Protein AF-A0AAE0P537-F1 (afdb_monomer)

Radius of gyration: 28.32 Å; Cα contacts (8 Å, |Δi|>4): 142; chains: 1; bounding box: 62×42×89 Å

Mean predicted aligned error: 20.69 Å

Nearest PDB structures (foldseek):
  4yc7-assembly1_B  TM=4.264E-01  e=6.088E+00  Homo sapiens
  6tl3-assembly1_A-2  TM=3.857E-01  e=9.215E+00  Homo sapiens

Secondary structure (DSSP, 8-state):
------------S---BHHHHHTT----B-TTSSSBHHHHHTT---PBPP-----TTSSSSS-HHHHHHHHHHHHHHHHHHHHSS-----------------------S--TTS---TTHHHHHHHIIIIITTTS--S---TT--HHHHHHH-HHHHHHHHHHH---HHHHHHHHHHHHHHHIIIIII-TTS---HHHHHHHHHHHHHTHHHHHHHHH--

pLDDT: mean 73.35, std 19.95, range [27.58, 95.25]

InterPro domains:
  IPR001138 Zn(2)Cys(6) fungal-type DNA-binding domain [PS00463] (16-46)
  IPR036864 Zn(2)-C6 fungal-type DNA-binding domain superfamily [G3DSA:4.10.240.10] (14-83)
  IPR036864 Zn(2)-C6 fungal-type DNA-binding domain superfamily [SSF57701] (11-55)

Organism: NCBI:txid330526

Structure (mmCIF, N/CA/C/O backbone):
data_AF-A0AAE0P537-F1
#
_entry.id   AF-A0AAE0P537-F1
#
loop_
_atom_site.group_PDB
_atom_site.id
_atom_site.type_symbol
_atom_site.label_atom_id
_atom_site.label_alt_id
_atom_site.label_comp_id
_atom_site.label_asym_id
_atom_site.label_entity_id
_atom_site.label_seq_id
_atom_site.pdbx_PDB_ins_code
_atom_site.Cartn_x
_atom_site.Cartn_y
_atom_site.Cartn_z
_atom_site.occupancy
_atom_site.B_iso_or_equiv
_atom_site.auth_seq_id
_atom_site.auth_comp_id
_atom_site.auth_asym_id
_atom_site.auth_atom_id
_atom_site.pdbx_PDB_model_num
ATOM 1 N N . MET A 1 1 ? 46.828 -10.714 -38.590 1.00 36.38 1 MET A N 1
ATOM 2 C CA . MET A 1 1 ? 45.515 -10.129 -38.935 1.00 36.38 1 MET A CA 1
ATOM 3 C C . MET A 1 1 ? 44.536 -10.641 -37.895 1.00 36.38 1 MET A C 1
ATOM 5 O O . MET A 1 1 ? 44.095 -11.772 -38.000 1.00 36.38 1 MET A O 1
ATOM 9 N N . GLU A 1 2 ? 44.337 -9.860 -36.837 1.00 27.58 2 GLU A N 1
ATOM 10 C CA . GLU A 1 2 ? 43.483 -10.192 -35.686 1.00 27.58 2 GLU A CA 1
ATOM 11 C C . GLU A 1 2 ? 42.068 -9.621 -35.899 1.00 27.58 2 GLU A C 1
ATOM 13 O O . GLU A 1 2 ? 41.956 -8.500 -36.407 1.00 27.58 2 GLU A O 1
ATOM 18 N N . PRO A 1 3 ? 40.993 -10.342 -35.532 1.00 36.56 3 PRO A N 1
ATOM 19 C CA . PRO A 1 3 ? 39.624 -9.866 -35.684 1.00 36.56 3 PRO A CA 1
ATOM 20 C C . PRO A 1 3 ? 39.231 -8.954 -34.511 1.00 36.56 3 PRO A C 1
ATOM 22 O O . PRO A 1 3 ? 39.205 -9.356 -33.350 1.00 36.56 3 PRO A O 1
ATOM 25 N N . THR A 1 4 ? 38.889 -7.702 -34.809 1.00 35.44 4 THR A N 1
ATOM 26 C CA . THR A 1 4 ? 38.397 -6.730 -33.828 1.00 35.44 4 THR A CA 1
ATOM 27 C C . THR A 1 4 ? 36.979 -7.082 -33.372 1.00 35.44 4 THR A C 1
ATOM 29 O O . THR A 1 4 ? 36.006 -6.953 -34.113 1.00 35.44 4 THR A O 1
ATOM 32 N N . VAL A 1 5 ? 36.869 -7.503 -32.111 1.00 38.25 5 VAL A N 1
ATOM 33 C CA . VAL A 1 5 ? 35.616 -7.729 -31.380 1.00 38.25 5 VAL A CA 1
ATOM 34 C C . VAL A 1 5 ? 34.806 -6.427 -31.319 1.00 38.25 5 VAL A C 1
ATOM 36 O O . VAL A 1 5 ? 35.209 -5.446 -30.692 1.00 38.25 5 VAL A O 1
ATOM 39 N N . GLY A 1 6 ? 33.653 -6.416 -31.991 1.00 33.12 6 GLY A N 1
ATOM 40 C CA . GLY A 1 6 ? 32.696 -5.313 -31.965 1.00 33.12 6 GLY A CA 1
ATOM 41 C C . GLY A 1 6 ? 32.087 -5.143 -30.574 1.00 33.12 6 GLY A C 1
ATOM 42 O O . GLY A 1 6 ? 31.520 -6.075 -30.011 1.00 33.12 6 GLY A O 1
ATOM 43 N N . ARG A 1 7 ? 32.196 -3.934 -30.013 1.00 35.69 7 ARG A N 1
ATOM 44 C CA . ARG A 1 7 ? 31.524 -3.551 -28.766 1.00 35.69 7 ARG A CA 1
ATOM 45 C C . ARG A 1 7 ? 30.009 -3.590 -28.969 1.00 35.69 7 ARG A C 1
ATOM 47 O O . ARG A 1 7 ? 29.453 -2.744 -29.666 1.00 35.69 7 ARG A O 1
ATOM 54 N N . THR A 1 8 ? 29.345 -4.546 -28.329 1.00 37.09 8 THR A N 1
ATOM 55 C CA . THR A 1 8 ? 27.885 -4.625 -28.243 1.00 37.09 8 THR A CA 1
ATOM 56 C C . THR A 1 8 ? 27.363 -3.394 -27.503 1.00 37.09 8 THR A C 1
ATOM 58 O O . THR A 1 8 ? 27.549 -3.253 -26.294 1.00 37.09 8 THR A O 1
ATOM 61 N N . ALA A 1 9 ? 26.736 -2.468 -28.228 1.00 41.16 9 ALA A N 1
ATOM 62 C CA . ALA A 1 9 ? 26.061 -1.331 -27.622 1.00 41.16 9 ALA A CA 1
ATOM 63 C C . ALA A 1 9 ? 24.886 -1.846 -26.775 1.00 41.16 9 ALA A C 1
ATOM 65 O O . ALA A 1 9 ? 23.920 -2.396 -27.304 1.00 41.16 9 ALA A O 1
ATOM 66 N N . ILE A 1 10 ? 24.980 -1.681 -25.453 1.00 39.31 10 ILE A N 1
ATOM 67 C CA . ILE A 1 10 ? 23.893 -1.975 -24.514 1.00 39.31 10 ILE A CA 1
ATOM 68 C C . ILE A 1 10 ? 22.694 -1.105 -24.906 1.00 39.31 10 ILE A C 1
ATOM 70 O O . ILE A 1 10 ? 22.721 0.123 -24.814 1.00 39.31 10 ILE A O 1
ATOM 74 N N . GLN A 1 11 ? 21.648 -1.755 -25.407 1.00 45.97 11 GLN A N 1
ATOM 75 C CA . GLN A 1 11 ? 20.484 -1.093 -25.970 1.00 45.97 11 GLN A CA 1
ATOM 76 C C . GLN A 1 11 ? 19.559 -0.609 -24.850 1.00 45.97 11 GLN A C 1
ATOM 78 O O . GLN A 1 11 ? 18.936 -1.404 -24.149 1.00 45.97 11 GLN A O 1
ATOM 83 N N . VAL A 1 12 ? 19.437 0.713 -24.709 1.00 43.62 12 VAL A N 1
ATOM 84 C CA . VAL A 1 12 ? 18.444 1.349 -23.834 1.00 43.62 12 VAL A CA 1
ATOM 85 C C . VAL A 1 12 ? 17.045 0.953 -24.316 1.00 43.62 12 VAL A C 1
ATOM 87 O O . VAL A 1 12 ? 16.577 1.393 -25.369 1.00 43.62 12 VAL A O 1
ATOM 90 N N . TYR A 1 13 ? 16.376 0.091 -23.554 1.00 52.22 13 TYR A N 1
ATOM 91 C CA . TYR A 1 13 ? 14.974 -0.257 -23.762 1.00 52.22 13 TYR A CA 1
ATOM 92 C C . TYR A 1 13 ? 14.100 1.006 -23.632 1.00 52.22 13 TYR A C 1
ATOM 94 O O . TYR A 1 13 ? 14.280 1.783 -22.698 1.00 52.22 13 TYR A O 1
ATOM 102 N N . GLY A 1 14 ? 13.147 1.222 -24.556 1.00 60.03 14 GLY A N 1
ATOM 103 C CA . GLY A 1 14 ? 12.066 2.205 -24.350 1.00 60.03 14 GLY A CA 1
ATOM 104 C C . GLY A 1 14 ? 11.855 3.320 -25.386 1.00 60.03 14 GLY A C 1
ATOM 105 O O . GLY A 1 14 ? 11.070 4.225 -25.115 1.00 60.03 14 GLY A O 1
ATOM 106 N N . LYS A 1 15 ? 12.474 3.297 -26.575 1.00 75.19 15 LYS A N 1
ATOM 107 C CA . LYS A 1 15 ? 12.162 4.278 -27.641 1.00 75.19 15 LYS A CA 1
ATOM 108 C C . LYS A 1 15 ? 11.656 3.586 -28.907 1.00 75.19 15 LYS A C 1
ATOM 110 O O . LYS A 1 15 ? 12.436 3.113 -29.726 1.00 75.19 15 LYS A O 1
ATOM 115 N N . ALA A 1 16 ? 10.334 3.516 -29.063 1.00 89.25 16 ALA A N 1
ATOM 116 C CA . ALA A 1 16 ? 9.721 3.094 -30.320 1.00 89.25 16 ALA A CA 1
ATOM 117 C C . ALA A 1 16 ? 9.861 4.190 -31.396 1.00 89.25 16 ALA A C 1
ATOM 119 O O . ALA A 1 16 ? 9.834 5.384 -31.086 1.00 89.25 16 ALA A O 1
ATOM 120 N N . CYS A 1 17 ? 9.991 3.790 -32.664 1.00 90.00 17 CYS A N 1
ATOM 121 C CA . CYS A 1 17 ? 9.883 4.708 -33.802 1.00 90.00 17 CYS A CA 1
ATOM 122 C C . CYS A 1 17 ? 8.450 5.255 -33.933 1.00 90.00 17 CYS A C 1
ATOM 124 O O . CYS A 1 17 ? 7.511 4.681 -33.366 1.00 90.00 17 CYS A O 1
ATOM 126 N N . LEU A 1 18 ? 8.267 6.332 -34.703 1.00 90.00 18 LEU A N 1
ATOM 127 C CA . LEU A 1 18 ? 6.962 6.985 -34.876 1.00 90.00 18 LEU A CA 1
ATOM 128 C C . LEU A 1 18 ? 5.875 6.011 -35.352 1.00 90.00 18 LEU A C 1
ATOM 130 O O . LEU A 1 18 ? 4.771 6.012 -34.813 1.00 90.00 18 LEU A O 1
ATOM 134 N N . ASP A 1 19 ? 6.195 5.131 -36.300 1.00 89.62 19 ASP A N 1
ATOM 135 C CA . ASP A 1 19 ? 5.241 4.160 -36.842 1.00 89.62 19 ASP A CA 1
ATOM 136 C C . ASP A 1 19 ? 4.857 3.081 -35.831 1.00 89.62 19 ASP A C 1
ATOM 138 O O . ASP A 1 19 ? 3.678 2.749 -35.685 1.00 89.62 19 ASP A O 1
ATOM 142 N N . CYS A 1 20 ? 5.829 2.523 -35.108 1.00 90.81 20 CYS A N 1
ATOM 143 C CA . CYS A 1 20 ? 5.555 1.521 -34.080 1.00 90.81 20 CYS A CA 1
ATOM 144 C C . CYS A 1 20 ? 4.790 2.122 -32.897 1.00 90.81 20 CYS A C 1
ATOM 146 O O . CYS A 1 20 ? 3.925 1.444 -32.346 1.00 90.81 20 CYS A O 1
ATOM 148 N N . SER A 1 21 ? 5.059 3.387 -32.563 1.00 90.62 21 SER A N 1
ATOM 149 C CA . SER A 1 21 ? 4.326 4.148 -31.551 1.00 90.62 21 SER A CA 1
ATOM 150 C C . SER A 1 21 ? 2.874 4.395 -31.976 1.00 90.62 21 SER A C 1
ATOM 152 O O . SER A 1 21 ? 1.951 3.968 -31.283 1.00 90.62 21 SER A O 1
ATOM 154 N N . LYS A 1 22 ? 2.649 4.965 -33.171 1.00 88.06 22 LYS A N 1
ATOM 155 C CA . LYS A 1 22 ? 1.303 5.210 -33.727 1.00 88.06 22 LYS A CA 1
ATOM 156 C C . LYS A 1 22 ? 0.484 3.927 -33.869 1.00 88.06 22 LYS A C 1
ATOM 158 O O . LYS A 1 22 ? -0.708 3.928 -33.592 1.00 88.06 22 LYS A O 1
ATOM 163 N N . SER A 1 23 ? 1.126 2.829 -34.271 1.00 90.00 23 SER A N 1
ATOM 164 C CA . SER A 1 23 ? 0.468 1.525 -34.422 1.00 90.00 23 SER A CA 1
ATOM 165 C C . SER A 1 23 ? 0.432 0.676 -33.146 1.00 90.00 23 SER A C 1
ATOM 167 O O . SER A 1 23 ? -0.080 -0.438 -33.195 1.00 90.00 23 SER A O 1
ATOM 169 N N . LYS A 1 24 ? 0.962 1.169 -32.014 1.00 87.19 24 LYS A N 1
ATOM 170 C CA . LYS A 1 24 ? 1.038 0.463 -30.718 1.00 87.19 24 LYS A CA 1
ATOM 171 C C . LYS A 1 24 ? 1.624 -0.955 -30.804 1.00 87.19 24 LYS A C 1
ATOM 173 O O . LYS A 1 24 ? 1.197 -1.866 -30.104 1.00 87.19 24 LYS A O 1
ATOM 178 N N . THR A 1 25 ? 2.621 -1.155 -31.661 1.00 87.19 25 THR A N 1
ATOM 179 C CA . THR A 1 25 ? 3.292 -2.458 -31.829 1.00 87.19 25 THR A CA 1
ATOM 180 C C . THR A 1 25 ? 4.733 -2.424 -31.331 1.00 87.19 25 THR A C 1
ATOM 182 O O . THR A 1 25 ? 5.363 -1.367 -31.321 1.00 87.19 25 THR A O 1
ATOM 185 N N . LYS A 1 26 ? 5.290 -3.592 -30.986 1.00 87.56 26 LYS A N 1
ATOM 186 C CA . LYS A 1 26 ? 6.679 -3.733 -30.521 1.00 87.56 26 LYS A CA 1
ATOM 187 C C . LYS A 1 26 ? 7.678 -3.183 -31.551 1.00 87.56 26 LYS A C 1
ATOM 189 O O . LYS A 1 26 ? 7.697 -3.616 -32.703 1.00 87.56 26 LYS A O 1
ATOM 194 N N . CYS A 1 27 ? 8.539 -2.263 -31.116 1.00 90.44 27 CYS A N 1
ATOM 195 C CA . CYS A 1 27 ? 9.636 -1.721 -31.914 1.00 90.44 27 CYS A CA 1
ATOM 196 C C . CYS A 1 27 ? 10.953 -2.375 -31.491 1.00 90.44 27 CYS A C 1
ATOM 198 O O . CYS A 1 27 ? 11.411 -2.157 -30.373 1.00 90.44 27 CYS A O 1
ATOM 200 N N . VAL A 1 28 ? 11.556 -3.171 -32.375 1.00 90.25 28 VAL A N 1
ATOM 201 C CA . VAL A 1 28 ? 12.828 -3.865 -32.117 1.00 90.25 28 VAL A CA 1
ATOM 202 C C . VAL A 1 28 ? 13.865 -3.377 -33.119 1.00 90.25 28 VAL A C 1
ATOM 204 O O . VAL A 1 28 ? 13.667 -3.560 -34.319 1.00 90.25 28 VAL A O 1
ATOM 207 N N . SER A 1 29 ? 14.928 -2.725 -32.652 1.00 87.38 29 SER A N 1
ATOM 208 C CA . SER A 1 29 ? 16.031 -2.260 -33.506 1.00 87.38 29 SER A CA 1
ATOM 209 C C . SER A 1 29 ? 16.812 -3.435 -34.099 1.00 87.38 29 SER A C 1
ATOM 211 O O . SER A 1 29 ? 16.929 -4.479 -33.464 1.00 87.38 29 SER A O 1
ATOM 213 N N . ARG A 1 30 ? 17.327 -3.270 -35.321 1.00 86.12 30 ARG A N 1
ATOM 214 C CA . ARG A 1 30 ? 18.285 -4.208 -35.930 1.00 86.12 30 ARG A CA 1
ATOM 215 C C . ARG A 1 30 ? 19.714 -3.850 -35.516 1.00 86.12 30 ARG A C 1
ATOM 217 O O . ARG A 1 30 ? 19.971 -2.699 -35.176 1.00 86.12 30 ARG A O 1
ATOM 224 N N . GLU A 1 31 ? 20.632 -4.805 -35.644 1.00 78.00 31 GLU A N 1
ATOM 225 C CA . GLU A 1 31 ? 22.067 -4.654 -35.334 1.00 78.00 31 GLU A CA 1
ATOM 226 C C . GLU A 1 31 ? 22.720 -3.473 -36.071 1.00 78.00 31 GLU A C 1
ATOM 228 O O . GLU A 1 31 ? 23.517 -2.742 -35.497 1.00 78.00 31 GLU A O 1
ATOM 233 N N . ASN A 1 32 ? 22.286 -3.198 -37.305 1.00 70.62 32 ASN A N 1
ATOM 234 C CA . ASN A 1 32 ? 22.815 -2.097 -38.116 1.00 70.62 32 ASN A CA 1
ATOM 235 C C . ASN A 1 32 ? 22.279 -0.710 -37.706 1.00 70.62 32 ASN A C 1
ATOM 237 O O . ASN A 1 32 ? 22.619 0.282 -38.343 1.00 70.62 32 ASN A O 1
ATOM 241 N N . GLY A 1 33 ? 21.370 -0.615 -36.724 1.00 69.25 33 GLY A N 1
ATOM 242 C CA . GLY A 1 33 ? 20.832 0.646 -36.187 1.00 69.25 33 GLY A CA 1
ATOM 243 C C . GLY A 1 33 ? 19.950 1.481 -37.133 1.00 69.25 33 GLY A C 1
ATOM 244 O O . GLY A 1 33 ? 19.254 2.382 -36.677 1.00 69.25 33 GLY A O 1
ATOM 245 N N . GLN A 1 34 ? 19.921 1.170 -38.432 1.00 77.19 34 GLN A N 1
ATOM 246 C CA . GLN A 1 34 ? 19.250 1.972 -39.465 1.00 77.19 34 GLN A CA 1
ATOM 247 C C . GLN A 1 34 ? 17.715 1.879 -39.450 1.00 77.19 34 GLN A C 1
ATOM 249 O O . GLN A 1 34 ? 17.032 2.815 -39.858 1.00 77.19 34 GLN A O 1
ATOM 254 N N . ALA A 1 35 ? 17.146 0.751 -39.016 1.00 88.12 35 ALA A N 1
ATOM 255 C CA . ALA A 1 35 ? 15.698 0.557 -38.960 1.00 88.12 35 ALA A CA 1
ATOM 256 C C . ALA A 1 35 ? 15.303 -0.519 -37.944 1.00 88.12 35 ALA A C 1
ATOM 258 O O . ALA A 1 35 ? 16.068 -1.443 -37.660 1.00 88.12 35 ALA A O 1
ATOM 259 N N . CYS A 1 36 ? 14.070 -0.446 -37.439 1.00 91.12 36 CYS A N 1
ATOM 260 C CA . CYS A 1 36 ? 13.486 -1.539 -36.670 1.00 91.12 36 CYS A CA 1
ATOM 261 C C . CYS A 1 36 ? 13.064 -2.708 -37.582 1.00 91.12 36 CYS A C 1
ATOM 263 O O . CYS A 1 36 ? 12.777 -2.517 -38.768 1.00 91.12 36 CYS A O 1
ATOM 265 N N . VAL A 1 37 ? 12.980 -3.919 -37.022 1.00 91.75 37 VAL A N 1
ATOM 266 C CA . VAL A 1 37 ? 12.620 -5.160 -37.736 1.00 91.75 37 VAL A CA 1
ATOM 267 C C . VAL A 1 37 ? 11.311 -5.001 -38.521 1.00 91.75 37 VAL A C 1
ATOM 269 O O . VAL A 1 37 ? 11.221 -5.413 -39.678 1.00 91.75 37 VAL A O 1
ATOM 272 N N . LYS A 1 38 ? 10.307 -4.345 -37.924 1.00 90.62 38 LYS A N 1
ATOM 273 C CA . LYS A 1 38 ? 8.995 -4.115 -38.547 1.00 90.62 38 LYS A CA 1
ATOM 274 C C . LYS A 1 38 ? 9.081 -3.172 -39.748 1.00 90.62 38 LYS A C 1
ATOM 276 O O . LYS A 1 38 ? 8.602 -3.527 -40.822 1.00 90.62 38 LYS A O 1
ATOM 281 N N . CYS A 1 39 ? 9.674 -1.989 -39.577 1.00 91.62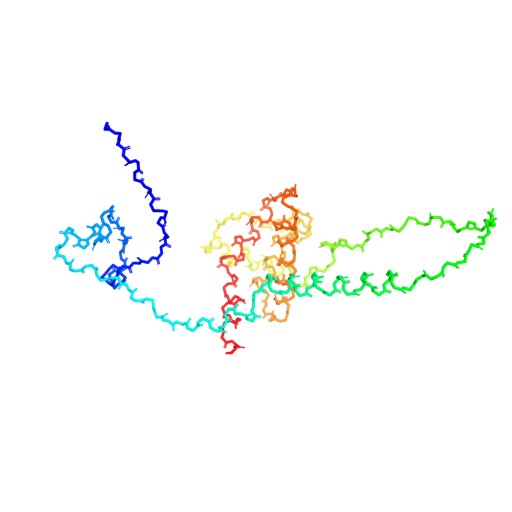 39 CYS A N 1
ATOM 282 C CA . CYS A 1 39 ? 9.791 -0.993 -40.647 1.00 91.62 39 CYS A CA 1
ATOM 283 C C . CYS A 1 39 ? 10.619 -1.527 -41.822 1.00 91.62 39 CYS A C 1
ATOM 285 O O . CYS A 1 39 ? 10.231 -1.324 -42.968 1.00 91.62 39 CYS A O 1
ATOM 287 N N . HIS A 1 40 ? 11.677 -2.297 -41.545 1.00 92.12 40 HIS A N 1
ATOM 288 C CA . HIS A 1 40 ? 12.461 -2.970 -42.580 1.00 92.12 40 HIS A CA 1
ATOM 289 C C . HIS A 1 40 ? 11.618 -3.962 -43.393 1.00 92.12 40 HIS A C 1
ATOM 291 O O . HIS A 1 40 ? 11.593 -3.887 -44.619 1.00 92.12 40 HIS A O 1
ATOM 297 N N . ARG A 1 41 ? 10.872 -4.856 -42.723 1.00 91.38 41 ARG A N 1
ATOM 298 C CA . ARG A 1 41 ? 9.996 -5.828 -43.401 1.00 91.38 41 ARG A CA 1
ATOM 299 C C . ARG A 1 41 ? 8.924 -5.147 -44.251 1.00 91.38 41 ARG A C 1
ATOM 301 O O . ARG A 1 41 ? 8.604 -5.622 -45.331 1.00 91.38 41 ARG A O 1
ATOM 308 N N . LEU A 1 42 ? 8.374 -4.040 -43.757 1.00 90.38 42 LEU A N 1
ATOM 309 C CA . LEU A 1 42 ? 7.336 -3.273 -44.447 1.00 90.38 42 LEU A CA 1
ATOM 310 C C . LEU A 1 42 ? 7.889 -2.309 -45.507 1.00 90.38 42 LEU A C 1
ATOM 312 O O . LEU A 1 42 ? 7.093 -1.618 -46.134 1.00 90.38 42 LEU A O 1
ATOM 316 N N . LYS A 1 43 ? 9.218 -2.239 -45.693 1.00 87.62 43 LYS A N 1
ATOM 317 C CA . LYS A 1 43 ? 9.896 -1.267 -46.568 1.00 87.62 43 LYS A CA 1
ATOM 318 C C . LYS A 1 43 ? 9.434 0.180 -46.313 1.00 87.62 43 LYS A C 1
ATOM 320 O O . LYS A 1 43 ? 9.255 0.959 -47.243 1.00 87.62 43 LYS A O 1
ATOM 325 N N . LYS A 1 44 ? 9.217 0.531 -45.040 1.00 86.44 44 LYS A N 1
ATOM 326 C CA . LYS A 1 44 ? 8.806 1.872 -44.591 1.00 86.44 44 LYS A CA 1
ATOM 327 C C . LYS A 1 44 ? 9.965 2.596 -43.916 1.00 86.44 44 LYS A C 1
ATOM 329 O O . LYS A 1 44 ? 10.790 1.965 -43.253 1.00 86.44 44 LYS A O 1
ATOM 334 N N . ALA A 1 45 ? 9.990 3.922 -44.039 1.00 87.25 45 ALA A N 1
ATOM 335 C CA . ALA A 1 45 ? 10.964 4.760 -43.349 1.00 87.25 45 ALA A CA 1
ATOM 336 C C . ALA A 1 45 ? 10.837 4.595 -41.823 1.00 87.25 45 ALA A C 1
ATOM 338 O O . ALA A 1 45 ? 9.758 4.739 -41.254 1.00 87.25 45 ALA A O 1
ATOM 339 N N . CYS A 1 46 ? 11.943 4.281 -41.146 1.00 90.06 46 CYS A N 1
ATOM 340 C CA . CYS A 1 46 ? 11.962 4.089 -39.698 1.00 90.06 46 CYS A CA 1
ATOM 341 C C . CYS A 1 46 ? 12.422 5.372 -39.006 1.00 90.06 46 CYS A C 1
ATOM 343 O O . CYS A 1 46 ? 13.601 5.518 -38.703 1.00 90.06 46 CYS A O 1
ATOM 345 N N . VAL A 1 47 ? 11.496 6.296 -38.752 1.00 88.94 47 VAL A N 1
ATOM 346 C CA . VAL A 1 47 ? 11.824 7.594 -38.144 1.00 88.94 47 VAL A CA 1
ATOM 347 C C . VAL A 1 47 ? 11.851 7.473 -36.613 1.00 88.94 47 VAL A C 1
ATOM 349 O O . VAL A 1 47 ? 10.816 7.138 -36.016 1.00 88.94 47 VAL A O 1
ATOM 352 N N . PRO A 1 48 ? 13.000 7.707 -35.949 1.00 82.31 48 PRO A N 1
ATOM 353 C CA . PRO A 1 48 ? 13.064 7.782 -34.494 1.00 82.31 48 PRO A CA 1
ATOM 354 C C . PRO A 1 48 ? 12.175 8.912 -33.976 1.00 82.31 48 PRO A C 1
ATOM 356 O O . PRO A 1 48 ? 12.075 9.969 -34.591 1.00 82.31 48 PRO A O 1
ATOM 359 N N . THR A 1 49 ? 11.535 8.703 -32.830 1.00 73.31 49 THR A N 1
ATOM 360 C CA . THR A 1 49 ? 10.809 9.788 -32.164 1.00 73.31 49 THR A CA 1
ATOM 361 C C . THR A 1 49 ? 11.840 10.783 -31.636 1.00 73.31 49 THR A C 1
ATOM 363 O O . THR A 1 49 ? 12.672 10.398 -30.807 1.00 73.31 49 THR A O 1
ATOM 366 N N . GLU A 1 50 ? 11.818 12.034 -32.109 1.00 62.69 50 GLU A N 1
ATOM 367 C CA . GLU A 1 50 ? 12.675 13.078 -31.544 1.00 62.69 50 GLU A CA 1
ATOM 368 C C . GLU A 1 50 ? 12.433 13.157 -30.031 1.00 62.69 50 GLU A C 1
ATOM 370 O O . GLU A 1 50 ? 11.278 13.185 -29.584 1.00 62.69 50 GLU A O 1
ATOM 375 N N . PRO A 1 51 ? 13.491 13.170 -29.202 1.00 53.75 51 PRO A N 1
ATOM 376 C CA . PRO A 1 51 ? 13.317 13.523 -27.813 1.00 53.75 51 PRO A CA 1
ATOM 377 C C . PRO A 1 51 ? 12.839 14.971 -27.801 1.00 53.75 51 PRO A C 1
ATOM 379 O O . PRO A 1 51 ? 13.612 15.885 -28.079 1.00 53.75 51 PRO A O 1
ATOM 382 N N . VAL A 1 52 ? 11.567 15.190 -27.463 1.00 50.69 52 VAL A N 1
ATOM 383 C CA . VAL A 1 52 ? 11.122 16.511 -27.026 1.00 50.69 52 VAL A CA 1
ATOM 384 C C . VAL A 1 52 ? 12.101 16.905 -25.928 1.00 50.69 52 VAL A C 1
ATOM 386 O O . VAL A 1 52 ? 12.138 16.255 -24.880 1.00 50.69 52 VAL A O 1
ATOM 389 N N . ARG A 1 53 ? 12.943 17.912 -26.191 1.00 51.44 53 ARG A N 1
ATOM 390 C CA . ARG A 1 53 ? 13.790 18.551 -25.185 1.00 51.44 53 ARG A CA 1
ATOM 391 C C . ARG A 1 53 ? 12.858 19.158 -24.138 1.00 51.44 53 ARG A C 1
ATOM 393 O O . ARG A 1 53 ? 12.589 20.353 -24.140 1.00 51.44 53 ARG A O 1
ATOM 400 N N . ARG A 1 54 ? 12.352 18.337 -23.218 1.00 46.81 54 ARG A N 1
ATOM 401 C CA . ARG A 1 54 ? 11.870 18.804 -21.925 1.00 46.81 54 ARG A CA 1
ATOM 402 C C . ARG A 1 54 ? 13.113 19.136 -21.119 1.00 46.81 54 ARG A C 1
ATOM 404 O O . ARG A 1 54 ? 13.665 18.294 -20.427 1.00 46.81 54 ARG A O 1
ATOM 411 N N . LEU A 1 55 ? 13.577 20.361 -21.340 1.00 45.94 55 LEU A N 1
ATOM 412 C CA . LEU A 1 55 ? 14.126 21.247 -20.331 1.00 45.94 55 LEU A CA 1
ATOM 413 C C . LEU A 1 55 ? 14.926 20.533 -19.221 1.00 45.94 55 LEU A C 1
ATOM 415 O O . LEU A 1 55 ? 14.411 20.226 -18.146 1.00 45.94 55 LEU A O 1
ATOM 419 N N . ALA A 1 56 ? 16.218 20.337 -19.477 1.00 47.62 56 ALA A N 1
ATOM 420 C CA . ALA A 1 56 ? 17.211 19.840 -18.525 1.00 47.62 56 ALA A CA 1
ATOM 421 C C . ALA A 1 56 ? 17.413 20.741 -17.280 1.00 47.62 56 ALA A C 1
ATOM 423 O O . ALA A 1 56 ? 18.312 20.490 -16.488 1.00 47.62 56 ALA A O 1
ATOM 424 N N . THR A 1 57 ? 16.584 21.768 -17.054 1.00 49.91 57 THR A N 1
ATOM 425 C CA . THR A 1 57 ? 16.700 22.673 -15.897 1.00 49.91 57 THR A CA 1
ATOM 426 C C . THR A 1 57 ? 15.849 22.273 -14.689 1.00 49.91 57 THR A C 1
ATOM 428 O O . THR A 1 57 ? 16.018 22.861 -13.627 1.00 49.91 57 THR A O 1
ATOM 431 N N . ARG A 1 58 ? 14.972 21.256 -14.774 1.00 45.88 58 ARG A N 1
ATOM 432 C CA . ARG A 1 58 ? 14.149 20.832 -13.614 1.00 45.88 58 ARG A CA 1
ATOM 433 C C . ARG A 1 58 ? 14.673 19.630 -12.822 1.00 45.88 58 ARG A C 1
ATOM 435 O O . ARG A 1 58 ? 14.189 19.394 -11.722 1.00 45.88 58 ARG A O 1
ATOM 442 N N . HIS A 1 59 ? 15.680 18.907 -13.315 1.00 44.50 59 HIS A N 1
ATOM 443 C CA . HIS A 1 59 ? 16.300 17.805 -12.559 1.00 44.50 59 HIS A CA 1
ATOM 444 C C . HIS A 1 59 ? 17.415 18.256 -11.601 1.00 44.50 59 HIS A C 1
ATOM 446 O O . HIS A 1 59 ? 17.825 17.475 -10.749 1.00 44.50 59 HIS A O 1
ATOM 452 N N . SER A 1 60 ? 17.859 19.517 -11.678 1.00 42.78 60 SER A N 1
ATOM 453 C CA . SER A 1 60 ? 18.904 20.043 -10.788 1.00 42.78 60 SER A CA 1
ATOM 454 C C . SER A 1 60 ? 18.413 20.335 -9.364 1.00 42.78 60 SER A C 1
ATOM 456 O O . SER A 1 60 ? 19.224 20.342 -8.448 1.00 42.78 60 SER A O 1
ATOM 458 N N . LEU A 1 61 ? 17.108 20.554 -9.149 1.00 49.19 61 LEU A N 1
ATOM 459 C CA . LEU A 1 61 ? 16.568 20.894 -7.821 1.00 49.19 61 LEU A CA 1
ATOM 460 C C . LEU A 1 61 ? 16.146 19.677 -6.982 1.00 49.19 61 LEU A C 1
ATOM 462 O O . LEU A 1 61 ? 15.913 19.820 -5.789 1.00 49.19 61 LEU A O 1
ATOM 466 N N . ASN A 1 62 ? 16.087 18.483 -7.580 1.00 50.81 62 ASN A N 1
ATOM 467 C CA . ASN A 1 62 ? 15.693 17.242 -6.902 1.00 50.81 62 ASN A CA 1
ATOM 468 C C . ASN A 1 62 ? 16.775 16.151 -6.992 1.00 50.81 62 ASN A C 1
ATOM 470 O O . ASN A 1 62 ? 16.455 14.970 -6.881 1.00 50.81 62 ASN A O 1
ATOM 474 N N . ASN A 1 63 ? 18.044 16.519 -7.203 1.00 56.97 63 ASN A N 1
ATOM 475 C CA . ASN A 1 63 ? 19.144 15.557 -7.184 1.00 56.97 63 ASN A CA 1
ATOM 476 C C . ASN A 1 63 ? 19.541 15.235 -5.725 1.00 56.97 63 ASN A C 1
ATOM 478 O O . ASN A 1 63 ? 20.148 16.090 -5.074 1.00 56.97 63 ASN A O 1
ATOM 482 N N . PRO A 1 64 ? 19.239 14.037 -5.184 1.00 58.88 64 PRO A N 1
ATOM 483 C CA . PRO A 1 64 ? 19.623 13.668 -3.819 1.00 58.88 64 PRO A CA 1
ATOM 484 C C . PRO A 1 64 ? 21.148 13.618 -3.632 1.00 58.88 64 PRO A C 1
ATOM 486 O O . PRO A 1 64 ? 21.620 13.824 -2.519 1.00 58.88 64 PRO A O 1
ATOM 489 N N . PHE A 1 65 ? 21.915 13.438 -4.714 1.00 56.84 65 PHE A N 1
ATOM 490 C CA . PHE A 1 65 ? 23.381 13.436 -4.685 1.00 56.84 65 PHE A CA 1
ATOM 491 C C . PHE A 1 65 ? 23.988 14.832 -4.475 1.00 56.84 65 PHE A C 1
ATOM 493 O O . PHE A 1 65 ? 25.001 14.954 -3.807 1.00 56.84 65 PHE A O 1
ATOM 500 N N . GLY A 1 66 ? 23.336 15.906 -4.938 1.00 59.19 66 GLY A N 1
ATOM 501 C CA . GLY A 1 66 ? 23.814 17.274 -4.676 1.00 59.19 66 GLY A CA 1
ATOM 502 C C . GLY A 1 66 ? 23.627 17.707 -3.217 1.00 59.19 66 GLY A C 1
ATOM 503 O O . GLY A 1 66 ? 24.374 18.537 -2.707 1.00 59.19 66 GLY A O 1
ATOM 504 N N . ARG A 1 67 ? 22.642 17.119 -2.521 1.00 64.44 67 ARG A N 1
ATOM 505 C CA . ARG A 1 67 ? 22.474 17.307 -1.074 1.00 64.44 67 ARG A CA 1
ATOM 506 C C . ARG A 1 67 ? 23.522 16.533 -0.279 1.00 64.44 67 ARG A C 1
ATOM 508 O O . ARG A 1 67 ? 23.856 16.993 0.803 1.00 64.44 67 ARG A O 1
ATOM 515 N N . LEU A 1 68 ? 24.027 15.411 -0.799 1.00 69.69 68 LEU A N 1
ATOM 516 C CA . LEU A 1 68 ? 25.106 14.642 -0.177 1.00 69.69 68 LEU A CA 1
ATOM 517 C C . LEU A 1 68 ? 26.423 15.430 -0.206 1.00 69.69 68 LEU A C 1
ATOM 519 O O . LEU A 1 68 ? 26.970 15.675 0.860 1.00 69.69 68 LEU A O 1
ATOM 523 N N . ASP A 1 69 ? 26.824 15.973 -1.362 1.00 67.00 69 ASP A N 1
ATOM 524 C CA . ASP A 1 69 ? 28.012 16.846 -1.467 1.00 67.00 69 ASP A CA 1
ATOM 525 C C . ASP A 1 69 ? 27.897 18.092 -0.567 1.00 67.00 69 ASP A C 1
ATOM 527 O O . ASP A 1 69 ? 28.849 18.513 0.089 1.00 67.00 69 ASP A O 1
ATOM 531 N N . GLN A 1 70 ? 26.700 18.689 -0.490 1.00 70.50 70 GLN A N 1
ATOM 532 C CA . GLN A 1 70 ? 26.450 19.835 0.389 1.00 70.50 70 GLN A CA 1
ATOM 533 C C . GLN A 1 70 ? 26.498 19.456 1.881 1.00 70.50 70 GLN A C 1
ATOM 535 O O . GLN A 1 70 ? 26.840 20.294 2.721 1.00 70.50 70 GLN A O 1
ATOM 540 N N . LEU A 1 71 ? 26.114 18.225 2.226 1.00 66.75 71 LEU A N 1
ATOM 541 C CA . LEU A 1 71 ? 26.181 17.699 3.589 1.00 66.75 71 LEU A CA 1
ATOM 542 C C . LEU A 1 71 ? 27.623 17.357 3.974 1.00 66.75 71 LEU A C 1
ATOM 544 O O . LEU A 1 71 ? 28.029 17.723 5.074 1.00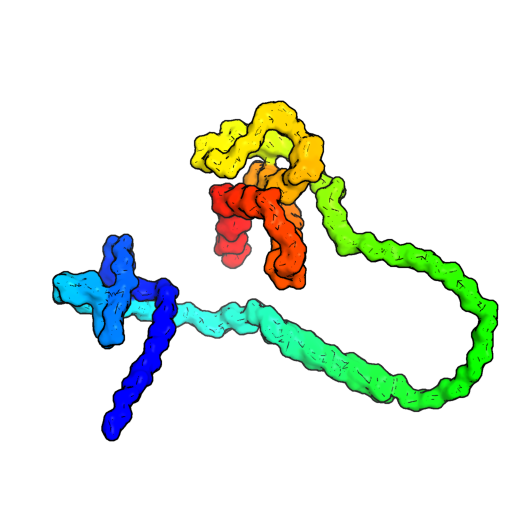 66.75 71 LEU A O 1
ATOM 548 N N . GLU A 1 72 ? 28.396 16.748 3.073 1.00 72.75 72 GLU A N 1
ATOM 549 C CA . GLU A 1 72 ? 29.824 16.460 3.261 1.00 72.75 72 GLU A CA 1
ATOM 550 C C . GLU A 1 72 ? 30.616 17.755 3.486 1.00 72.75 72 GLU A C 1
ATOM 552 O O . GLU A 1 72 ? 31.276 17.898 4.515 1.00 72.75 72 GLU A O 1
ATOM 557 N N . GLY A 1 73 ? 30.417 18.776 2.642 1.00 73.38 73 GLY A N 1
ATOM 558 C CA . GLY A 1 73 ? 31.094 20.067 2.815 1.00 73.38 73 GLY A CA 1
ATOM 559 C C . GLY A 1 73 ? 30.731 20.802 4.115 1.00 73.38 73 GLY A C 1
ATOM 560 O O . GLY A 1 73 ? 31.554 21.522 4.683 1.00 73.38 73 GLY A O 1
ATOM 561 N N . LYS A 1 74 ? 29.509 20.619 4.637 1.00 77.56 74 LYS A N 1
ATOM 562 C CA . LYS A 1 74 ? 29.115 21.162 5.951 1.00 77.56 74 LYS A CA 1
ATOM 563 C C . LYS A 1 74 ? 29.749 20.403 7.117 1.00 77.56 74 LYS A C 1
ATOM 565 O O . LYS A 1 74 ? 29.987 21.006 8.164 1.00 77.56 74 LYS A O 1
ATOM 570 N N . LEU A 1 75 ? 30.000 19.108 6.949 1.00 78.06 75 LEU A N 1
ATOM 571 C CA . LEU A 1 75 ? 30.638 18.263 7.953 1.00 78.06 75 LEU A CA 1
ATOM 572 C C . LEU A 1 75 ? 32.109 18.666 8.137 1.00 78.06 75 LEU A C 1
ATOM 574 O O . LEU A 1 75 ? 32.547 18.879 9.268 1.00 78.06 75 LEU A O 1
ATOM 578 N N . ASP A 1 76 ? 32.823 18.906 7.036 1.00 73.94 76 ASP A N 1
ATOM 579 C CA . ASP A 1 76 ? 34.218 19.369 7.060 1.00 73.94 76 ASP A CA 1
ATOM 580 C C . ASP A 1 76 ? 34.377 20.738 7.743 1.00 73.94 76 ASP A C 1
ATOM 582 O O . ASP A 1 76 ? 35.329 20.972 8.498 1.00 73.94 76 ASP A O 1
ATOM 586 N N . GLY A 1 77 ? 33.405 21.635 7.541 1.00 78.50 77 GLY A N 1
ATOM 587 C CA . GLY A 1 77 ? 33.351 22.926 8.229 1.00 78.50 77 GLY A CA 1
ATOM 588 C C . GLY A 1 77 ? 33.238 22.786 9.751 1.00 78.50 77 GLY A C 1
ATOM 589 O O . GLY A 1 77 ? 33.946 23.471 10.488 1.00 78.50 77 GLY A O 1
ATOM 590 N N . LEU A 1 78 ? 32.402 21.860 10.237 1.00 78.19 78 LEU A N 1
ATOM 591 C CA . LEU A 1 78 ? 32.255 21.598 11.673 1.00 78.19 78 LEU A CA 1
ATOM 592 C C . LEU A 1 78 ? 33.518 20.962 12.267 1.00 78.19 78 LEU A C 1
ATOM 594 O O . LEU A 1 78 ? 33.967 21.384 13.335 1.00 78.19 78 LEU A O 1
ATOM 598 N N . ILE A 1 79 ? 34.135 20.012 11.558 1.00 79.62 79 ILE A N 1
ATOM 599 C CA . ILE A 1 79 ? 35.396 19.385 11.982 1.00 79.62 79 ILE A CA 1
ATOM 600 C C . ILE A 1 79 ? 36.503 20.436 12.100 1.00 79.62 79 ILE A C 1
ATOM 602 O O . ILE A 1 79 ? 37.216 20.448 13.099 1.00 79.62 79 ILE A O 1
ATOM 606 N N . SER A 1 80 ? 36.589 21.367 11.147 1.00 74.44 80 SER A N 1
ATOM 607 C CA . SER A 1 80 ? 37.575 22.455 11.170 1.00 74.44 80 SER A CA 1
ATOM 608 C C . SER A 1 80 ? 37.384 23.407 12.359 1.00 74.44 80 SER A C 1
ATOM 610 O O . SER A 1 80 ? 38.359 23.896 12.921 1.00 74.44 80 SER A O 1
ATOM 612 N N . THR A 1 81 ? 36.142 23.651 12.795 1.00 72.06 81 THR A N 1
ATOM 613 C CA . THR A 1 81 ? 35.876 24.475 13.992 1.00 72.06 81 THR A CA 1
ATOM 614 C C . THR A 1 81 ? 36.182 23.756 15.306 1.00 72.06 81 THR A C 1
ATOM 616 O O . THR A 1 81 ? 36.638 24.388 16.257 1.00 72.06 81 THR A O 1
ATOM 619 N N . LEU A 1 82 ? 35.984 22.435 15.353 1.00 67.44 82 LEU A N 1
ATOM 620 C CA . LEU A 1 82 ? 36.300 21.607 16.520 1.00 67.44 82 LEU A CA 1
ATOM 621 C C . LEU A 1 82 ? 37.811 21.418 16.691 1.00 67.44 82 LEU A C 1
ATOM 623 O O . LEU A 1 82 ? 38.304 21.426 17.815 1.00 67.44 82 LEU A O 1
ATOM 627 N N . THR A 1 83 ? 38.559 21.290 15.593 1.00 66.62 83 THR A N 1
ATOM 628 C CA . THR A 1 83 ? 40.026 21.187 15.633 1.00 66.62 83 THR A CA 1
ATOM 629 C C . THR A 1 83 ? 40.706 22.535 15.868 1.00 66.62 83 THR A C 1
ATOM 631 O O . THR A 1 83 ? 41.775 22.569 16.471 1.00 66.62 83 THR A O 1
ATOM 634 N N . ALA A 1 84 ? 40.082 23.649 15.469 1.00 62.56 84 ALA A N 1
ATOM 635 C CA . ALA A 1 84 ? 40.607 24.995 15.707 1.00 62.56 84 ALA A CA 1
ATOM 636 C C . ALA A 1 84 ? 40.439 25.495 17.157 1.00 62.56 84 ALA A C 1
ATOM 638 O O . ALA A 1 84 ? 41.057 26.493 17.526 1.00 62.56 84 ALA A O 1
ATOM 639 N N . SER A 1 85 ? 39.640 24.824 17.995 1.00 58.81 85 SER A N 1
ATOM 640 C CA . SER A 1 85 ? 39.425 25.215 19.393 1.00 58.81 85 SER A CA 1
ATOM 641 C C . SER A 1 85 ? 39.884 24.132 20.370 1.00 58.81 85 SER A C 1
ATOM 643 O O . SER A 1 85 ? 39.068 23.538 21.061 1.00 58.81 85 SER A O 1
ATOM 645 N N . GLN A 1 86 ? 41.199 23.890 20.445 1.00 49.28 86 GLN A N 1
ATOM 646 C CA . GLN A 1 86 ? 41.857 23.416 21.672 1.00 49.28 86 GLN A CA 1
ATOM 647 C C . GLN A 1 86 ? 43.322 23.886 21.752 1.00 49.28 86 GLN A C 1
ATOM 649 O O . GLN A 1 86 ? 44.208 23.271 21.160 1.00 49.28 86 GLN A O 1
ATOM 654 N N . PRO A 1 87 ? 43.627 24.917 22.555 1.00 44.22 87 PRO A N 1
ATOM 655 C CA . PRO A 1 87 ? 44.812 24.933 23.395 1.00 44.22 87 PRO A CA 1
ATOM 656 C C . PRO A 1 87 ? 44.486 24.180 24.693 1.00 44.22 87 PRO A C 1
ATOM 658 O O . PRO A 1 87 ? 43.507 24.484 25.373 1.00 44.22 87 PRO A O 1
ATOM 661 N N . GLY A 1 88 ? 45.281 23.157 24.999 1.00 47.19 88 GLY A N 1
ATOM 662 C CA . GLY A 1 88 ? 45.010 22.232 26.093 1.00 47.19 88 GLY A CA 1
ATOM 663 C C . GLY A 1 88 ? 45.130 22.827 27.494 1.00 47.19 88 GLY A C 1
ATOM 664 O O . GLY A 1 88 ? 45.823 23.815 27.716 1.00 47.19 88 GLY A O 1
ATOM 665 N N . THR A 1 89 ? 44.534 22.126 28.456 1.00 39.59 89 THR A N 1
ATOM 666 C CA . THR A 1 89 ? 44.947 22.127 29.862 1.00 39.59 89 THR A CA 1
ATOM 667 C C . THR A 1 89 ? 44.723 20.733 30.453 1.00 39.59 89 THR A C 1
ATOM 669 O O . THR A 1 89 ? 43.620 20.195 30.476 1.00 39.59 89 THR A O 1
ATOM 672 N N . ASN A 1 90 ? 45.820 20.123 30.901 1.00 52.56 90 ASN A N 1
ATOM 673 C CA . ASN A 1 90 ? 45.840 18.890 31.678 1.00 52.56 90 ASN A CA 1
ATOM 674 C C . ASN A 1 90 ? 45.294 19.159 33.092 1.00 52.56 90 ASN A C 1
ATOM 676 O O . ASN A 1 90 ? 45.786 20.076 33.747 1.00 52.56 90 ASN A O 1
ATOM 680 N N . HIS A 1 91 ? 44.393 18.319 33.614 1.00 48.25 91 HIS A N 1
ATOM 681 C CA . HIS A 1 91 ? 44.309 18.093 35.065 1.00 48.25 91 HIS A CA 1
ATOM 682 C C . HIS A 1 91 ? 43.834 16.660 35.407 1.00 48.25 91 HIS A C 1
ATOM 684 O O . HIS A 1 91 ? 43.047 16.096 34.644 1.00 48.25 91 HIS A O 1
ATOM 690 N N . PRO A 1 92 ? 44.339 16.040 36.499 1.00 43.62 92 PRO A N 1
ATOM 691 C CA . PRO A 1 92 ? 44.283 14.596 36.731 1.00 43.62 92 PRO A CA 1
ATOM 692 C C . PRO A 1 92 ? 42.975 14.080 37.346 1.00 43.62 92 PRO A C 1
ATOM 694 O O . PRO A 1 92 ? 42.188 14.814 37.932 1.00 43.62 92 PRO A O 1
ATOM 697 N N . LEU A 1 93 ? 42.833 12.763 37.211 1.00 43.22 93 LEU A N 1
ATOM 698 C CA . LEU A 1 93 ? 41.740 11.865 37.579 1.00 43.22 93 LEU A CA 1
ATOM 699 C C . LEU A 1 93 ? 41.320 11.942 39.062 1.00 43.22 93 LEU A C 1
ATOM 701 O O . LEU A 1 93 ? 42.150 11.731 39.944 1.00 43.22 93 LEU A O 1
ATOM 705 N N . ASP A 1 94 ? 40.015 12.095 39.315 1.00 41.25 94 ASP A N 1
ATOM 706 C CA . ASP A 1 94 ? 39.365 11.794 40.601 1.00 41.25 94 ASP A CA 1
ATOM 707 C C . ASP A 1 94 ? 38.339 10.652 40.396 1.00 41.25 94 ASP A C 1
ATOM 709 O O . ASP A 1 94 ? 37.377 10.819 39.637 1.00 41.25 94 ASP A O 1
ATOM 713 N N . PRO A 1 95 ? 38.538 9.451 40.977 1.00 51.38 95 PRO A N 1
ATOM 714 C CA . PRO A 1 95 ? 37.736 8.277 40.661 1.00 51.38 95 PRO A CA 1
ATOM 715 C C . PRO A 1 95 ? 36.655 8.016 41.718 1.00 51.38 95 PRO A C 1
ATOM 717 O O . PRO A 1 95 ? 36.746 7.000 42.403 1.00 51.38 95 PRO A O 1
ATOM 720 N N . ARG A 1 96 ? 35.624 8.865 41.891 1.00 51.53 96 ARG A N 1
ATOM 721 C CA . ARG A 1 96 ? 34.559 8.545 42.880 1.00 51.53 96 ARG A CA 1
ATOM 722 C C . ARG A 1 96 ? 33.139 9.095 42.701 1.00 51.53 96 ARG A C 1
ATOM 724 O O . ARG A 1 96 ? 32.440 9.262 43.694 1.00 51.53 96 ARG A O 1
ATOM 731 N N . LEU A 1 97 ? 32.611 9.206 41.483 1.00 41.69 97 LEU A N 1
ATOM 732 C CA . LEU A 1 97 ? 31.153 9.322 41.294 1.00 41.69 97 LEU A CA 1
ATOM 733 C C . LEU A 1 97 ? 30.675 8.413 40.160 1.00 41.69 97 LEU A C 1
ATOM 735 O O . LEU A 1 97 ? 30.767 8.746 38.984 1.00 41.69 97 LEU A O 1
ATOM 739 N N . MET A 1 98 ? 30.175 7.234 40.533 1.00 48.53 98 MET A N 1
ATOM 740 C CA . MET A 1 98 ? 29.377 6.377 39.660 1.00 48.53 98 MET A CA 1
ATOM 741 C C . MET A 1 98 ? 27.968 6.966 39.519 1.00 48.53 98 MET A C 1
ATOM 743 O O . MET A 1 98 ? 27.290 7.120 40.535 1.00 48.53 98 MET A O 1
ATOM 747 N N . PRO A 1 99 ? 27.449 7.157 38.297 1.00 45.38 99 PRO A N 1
ATOM 748 C CA . PRO A 1 99 ? 26.030 7.026 38.039 1.00 45.38 99 PRO A CA 1
ATOM 749 C C . PRO A 1 99 ? 25.786 5.637 37.451 1.00 45.38 99 PRO A C 1
ATOM 751 O O . PRO A 1 99 ? 26.367 5.250 36.434 1.00 45.38 99 PRO A O 1
ATOM 754 N N . THR A 1 100 ? 24.925 4.882 38.126 1.00 46.47 100 THR A N 1
ATOM 755 C CA . THR A 1 100 ? 24.289 3.651 37.658 1.00 46.47 100 THR A CA 1
ATOM 756 C C . THR A 1 100 ? 24.025 3.700 36.153 1.00 46.47 100 THR A C 1
ATOM 758 O O . THR A 1 100 ? 23.245 4.524 35.677 1.00 46.47 100 THR A O 1
ATOM 761 N N . ARG A 1 101 ? 24.667 2.794 35.405 1.00 42.06 101 ARG A N 1
ATOM 762 C CA . ARG A 1 101 ? 24.341 2.509 34.005 1.00 42.06 101 ARG A CA 1
ATOM 763 C C . ARG A 1 101 ? 22.908 1.982 33.944 1.00 42.06 101 ARG A C 1
ATOM 765 O O . ARG A 1 101 ? 22.677 0.785 34.086 1.00 42.06 101 ARG A O 1
ATOM 772 N N . GLN A 1 102 ? 21.946 2.874 33.740 1.00 51.31 102 GLN A N 1
ATOM 773 C CA . GLN A 1 102 ? 20.666 2.479 33.172 1.00 51.31 102 GLN A CA 1
ATOM 774 C C . GLN A 1 102 ? 20.927 2.000 31.738 1.00 51.31 102 GLN A C 1
ATOM 776 O O . GLN A 1 102 ? 21.616 2.694 30.985 1.00 51.31 102 GLN A O 1
ATOM 781 N N . PRO A 1 103 ? 20.418 0.830 31.326 1.00 43.25 103 PRO A N 1
ATOM 782 C CA . PRO A 1 103 ? 20.406 0.473 29.922 1.00 43.25 103 PRO A CA 1
ATOM 783 C C . PRO A 1 103 ? 19.452 1.440 29.220 1.00 43.25 103 PRO A C 1
ATOM 785 O O . PRO A 1 103 ? 18.233 1.357 29.374 1.00 43.25 103 PRO A O 1
ATOM 788 N N . PHE A 1 104 ? 20.013 2.380 28.467 1.00 39.78 104 PHE A N 1
ATOM 789 C CA . PHE A 1 104 ? 19.277 3.143 27.472 1.00 39.78 104 PHE A CA 1
ATOM 790 C C . PHE A 1 104 ? 18.697 2.133 26.482 1.00 39.78 104 PHE A C 1
ATOM 792 O O . PHE A 1 104 ? 19.409 1.568 25.655 1.00 39.78 104 PHE A O 1
ATOM 799 N N . SER A 1 105 ? 17.409 1.841 26.631 1.00 49.28 105 SE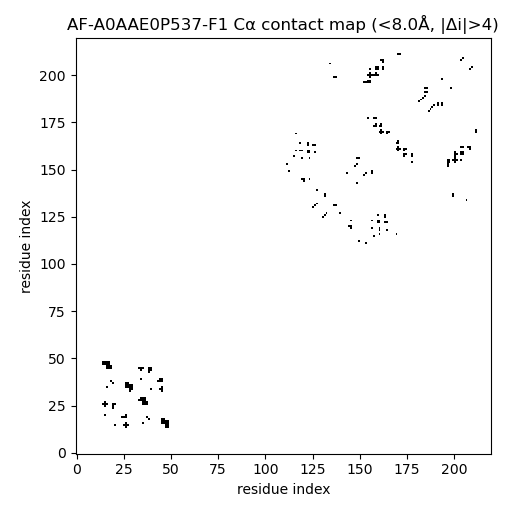R A N 1
ATOM 800 C CA . SER A 1 105 ? 16.671 1.050 25.656 1.00 49.28 105 SER A CA 1
ATOM 801 C C . SER A 1 105 ? 16.636 1.840 24.345 1.00 49.28 105 SER A C 1
ATOM 803 O O . SER A 1 105 ? 16.160 2.978 24.357 1.00 49.28 105 SER A O 1
ATOM 805 N N . PRO A 1 106 ? 17.094 1.289 23.208 1.00 45.53 106 PRO A N 1
ATOM 806 C CA . PRO A 1 106 ? 16.904 1.924 21.916 1.00 45.53 106 PRO A CA 1
ATOM 807 C C . PRO A 1 106 ? 15.455 1.681 21.477 1.00 45.53 106 PRO A C 1
ATOM 809 O O . PRO A 1 106 ? 15.175 0.837 20.633 1.00 45.53 106 PRO A O 1
ATOM 812 N N . SER A 1 107 ? 14.500 2.395 22.072 1.00 52.00 107 SER A N 1
ATOM 813 C CA . SER A 1 107 ? 13.111 2.388 21.607 1.00 52.00 107 SER A CA 1
ATOM 814 C C . SER A 1 107 ? 12.902 3.506 20.588 1.00 52.00 107 SER A C 1
ATOM 816 O O . SER A 1 107 ? 12.244 4.505 20.859 1.00 52.00 107 SER A O 1
ATOM 818 N N . LEU A 1 108 ? 13.489 3.332 19.407 1.00 49.94 108 LEU A N 1
ATOM 819 C CA . LEU A 1 108 ? 13.096 4.041 18.185 1.00 49.94 108 LEU A CA 1
ATOM 820 C C . LEU A 1 108 ? 13.115 3.085 16.984 1.00 49.94 108 LEU A C 1
ATOM 822 O O . LEU A 1 108 ? 13.437 3.459 15.864 1.00 49.94 108 LEU A O 1
ATOM 826 N N . ALA A 1 109 ? 12.718 1.832 17.207 1.00 45.12 109 ALA A N 1
ATOM 827 C CA . ALA A 1 109 ? 11.983 1.139 16.163 1.00 45.12 109 ALA A CA 1
ATOM 828 C C . ALA A 1 109 ? 10.555 1.707 16.211 1.00 45.12 109 ALA A C 1
ATOM 830 O O . ALA A 1 109 ? 9.975 1.726 17.300 1.00 45.12 109 ALA A O 1
ATOM 831 N N . PRO A 1 110 ? 9.968 2.192 15.102 1.00 48.72 110 PRO A N 1
ATOM 832 C CA . PRO A 1 110 ? 8.536 2.434 15.066 1.00 48.72 110 PRO A CA 1
ATOM 833 C C . PRO A 1 110 ? 7.875 1.073 15.278 1.00 48.72 110 PRO A C 1
ATOM 835 O O . PRO A 1 110 ? 7.789 0.256 14.362 1.00 48.72 110 PRO A O 1
ATOM 838 N N . SER A 1 111 ? 7.494 0.783 16.520 1.00 44.91 111 SER A N 1
ATOM 839 C CA . SER A 1 111 ? 6.766 -0.424 16.860 1.00 44.91 111 SER A CA 1
ATOM 840 C C . SER A 1 111 ? 5.497 -0.412 16.018 1.00 44.91 111 SER A C 1
ATOM 842 O O . SER A 1 111 ? 4.636 0.459 16.139 1.00 44.91 111 SER A O 1
ATOM 844 N N . LEU A 1 112 ? 5.400 -1.381 15.107 1.00 50.28 112 LEU A N 1
ATOM 845 C CA . LEU A 1 112 ? 4.268 -1.539 14.194 1.00 50.28 112 LEU A CA 1
ATOM 846 C C . LEU A 1 112 ? 2.929 -1.726 14.941 1.00 50.28 112 LEU A C 1
ATOM 848 O O . LEU A 1 112 ? 1.872 -1.712 14.318 1.00 50.28 112 LEU A O 1
ATOM 852 N N . SER A 1 113 ? 2.974 -1.882 16.262 1.00 46.00 113 SER A N 1
ATOM 853 C CA . SER A 1 113 ? 1.856 -2.226 17.130 1.00 46.00 113 SER A CA 1
ATOM 854 C C . SER A 1 113 ? 0.994 -1.048 17.589 1.00 46.00 113 SER A C 1
ATOM 856 O O . SER A 1 113 ? -0.086 -1.295 18.111 1.00 46.00 113 SER A O 1
ATOM 858 N N . THR A 1 114 ? 1.395 0.215 17.396 1.00 52.25 114 THR A N 1
ATOM 859 C CA . THR A 1 114 ? 0.586 1.343 17.897 1.00 52.25 114 THR A CA 1
ATOM 860 C C . THR A 1 114 ? -0.197 2.020 16.772 1.00 52.25 114 THR A C 1
ATOM 862 O O . THR A 1 114 ? 0.335 2.829 16.012 1.00 52.25 114 THR A O 1
ATOM 865 N N . GLY A 1 115 ? -1.486 1.682 16.682 1.00 66.50 115 GLY A N 1
ATOM 866 C CA . GLY A 1 115 ? -2.511 2.454 15.977 1.00 66.50 115 GLY A CA 1
ATOM 867 C C . GLY A 1 115 ? -2.806 1.980 14.559 1.00 66.50 115 GLY A C 1
ATOM 868 O O . GLY A 1 115 ? -2.420 2.633 13.586 1.00 66.50 115 GLY A O 1
ATOM 869 N N . PHE A 1 11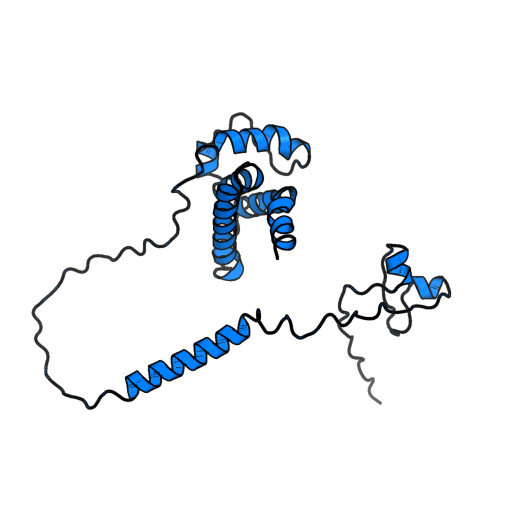6 ? -3.521 0.862 14.431 1.00 75.38 116 PHE A N 1
ATOM 870 C CA . PHE A 1 116 ? -4.393 0.695 13.271 1.00 75.38 116 PHE A CA 1
ATOM 871 C C . P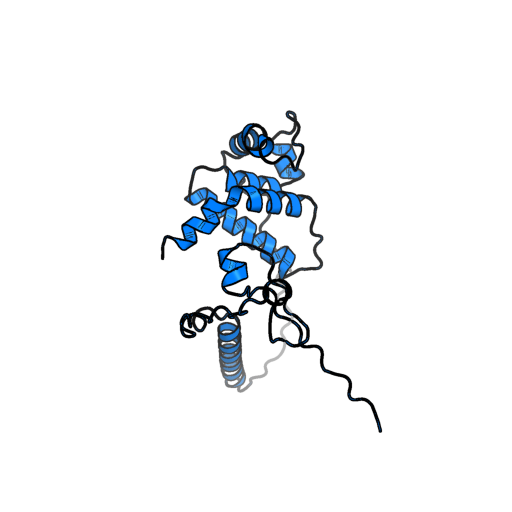HE A 1 116 ? -5.539 1.708 13.382 1.00 75.38 116 PHE A C 1
ATOM 873 O O . PHE A 1 116 ? -5.933 2.073 14.494 1.00 75.38 116 PHE A O 1
ATOM 880 N N . PRO A 1 117 ? -6.025 2.249 12.258 1.00 80.25 117 PRO A N 1
ATOM 881 C CA . PRO A 1 117 ? -7.102 3.222 12.310 1.00 80.25 117 PRO A CA 1
ATOM 882 C C . PRO A 1 117 ? -8.386 2.553 12.832 1.00 80.25 117 PRO A C 1
ATOM 884 O O . PRO A 1 117 ? -8.577 1.350 12.671 1.00 80.25 117 PRO A O 1
ATOM 887 N N . ALA A 1 118 ? -9.257 3.322 13.491 1.00 83.69 118 ALA A N 1
ATOM 888 C CA . ALA A 1 118 ? -10.461 2.785 14.140 1.00 83.69 118 ALA A CA 1
ATOM 889 C C . ALA A 1 118 ? -11.419 2.072 13.162 1.00 83.69 118 ALA A C 1
ATOM 891 O O . ALA A 1 118 ? -12.199 1.219 13.568 1.00 83.69 118 ALA A O 1
ATOM 892 N N . ASP A 1 119 ? -11.332 2.403 11.872 1.00 87.19 119 ASP A N 1
ATOM 893 C CA . ASP A 1 119 ? -12.085 1.815 10.764 1.00 87.19 119 ASP A CA 1
ATOM 894 C C . ASP A 1 119 ? -11.393 0.583 10.140 1.00 87.19 119 ASP A C 1
ATOM 896 O O . ASP A 1 119 ? -11.769 0.152 9.051 1.00 87.19 119 ASP A O 1
ATOM 900 N N . ALA A 1 120 ? -10.378 -0.004 10.788 1.00 91.25 120 ALA A N 1
ATOM 901 C CA . ALA A 1 120 ? -9.602 -1.106 10.213 1.00 91.25 120 ALA A CA 1
ATOM 902 C C . ALA A 1 120 ? -10.433 -2.372 9.937 1.00 91.25 120 ALA A C 1
ATOM 904 O O . ALA A 1 120 ? -10.222 -3.018 8.909 1.00 91.25 120 ALA A O 1
ATOM 905 N N . ASP A 1 121 ? -11.399 -2.703 10.799 1.00 91.94 121 ASP A N 1
ATOM 906 C CA . ASP A 1 121 ? -12.292 -3.853 10.585 1.00 91.94 121 ASP A CA 1
ATOM 907 C C . ASP A 1 121 ? -13.194 -3.646 9.354 1.00 91.94 121 ASP A C 1
ATOM 909 O O . ASP A 1 121 ? -13.303 -4.508 8.478 1.00 91.94 121 ASP A O 1
ATOM 913 N N . GLU A 1 122 ? -13.758 -2.442 9.216 1.00 92.31 122 GLU A N 1
ATOM 914 C CA . GLU A 1 122 ? -14.546 -2.053 8.045 1.00 92.31 122 GLU A CA 1
ATOM 915 C C . GLU A 1 122 ? -13.690 -2.062 6.770 1.00 92.31 122 GLU A C 1
ATOM 917 O O . GLU A 1 122 ? -14.127 -2.549 5.719 1.00 92.31 122 GLU A O 1
ATOM 922 N N . CYS A 1 123 ? -12.442 -1.587 6.863 1.00 93.38 123 CYS A N 1
ATOM 923 C CA . CYS A 1 123 ? -11.490 -1.632 5.760 1.00 93.38 123 CYS A CA 1
ATOM 924 C C . CYS A 1 123 ? -11.225 -3.073 5.312 1.00 93.38 123 CYS A C 1
ATOM 926 O O . CYS A 1 123 ? -11.267 -3.369 4.114 1.00 93.38 123 CYS A O 1
ATOM 928 N N . LEU A 1 124 ? -10.999 -3.980 6.264 1.00 94.06 124 LEU A N 1
ATOM 929 C CA . LEU A 1 124 ? -10.784 -5.397 5.997 1.00 94.06 124 LEU A CA 1
ATOM 930 C C . LEU A 1 124 ? -12.001 -6.038 5.319 1.00 94.06 124 LEU A C 1
ATOM 932 O O . LEU A 1 124 ? -11.861 -6.688 4.278 1.00 94.06 124 LEU A O 1
ATOM 936 N N . ASN A 1 125 ? -13.200 -5.814 5.853 1.00 93.25 125 ASN A N 1
ATOM 937 C CA . ASN A 1 125 ? -14.431 -6.358 5.284 1.00 93.25 125 ASN A CA 1
ATOM 938 C C . ASN A 1 125 ? -14.698 -5.827 3.873 1.00 93.25 125 ASN A C 1
ATOM 940 O O . ASN A 1 125 ? -15.056 -6.591 2.972 1.00 93.25 125 ASN A O 1
ATOM 944 N N . THR A 1 126 ? -14.450 -4.539 3.646 1.00 93.69 126 THR A N 1
ATOM 945 C CA . THR A 1 126 ? -14.582 -3.927 2.322 1.00 93.69 126 THR A CA 1
ATOM 946 C C . THR A 1 126 ? -13.593 -4.533 1.330 1.00 93.69 126 THR A C 1
ATOM 948 O O . THR A 1 126 ? -13.970 -4.917 0.220 1.00 93.69 126 THR A O 1
ATOM 951 N N . PHE A 1 127 ? -12.330 -4.675 1.730 1.00 94.19 127 PHE A N 1
ATOM 952 C CA . PHE A 1 127 ? -11.296 -5.275 0.896 1.00 94.19 127 PHE A CA 1
ATOM 953 C C . PHE A 1 127 ? -11.641 -6.720 0.515 1.00 94.19 127 PHE A C 1
ATOM 955 O O . PHE A 1 127 ? -11.602 -7.077 -0.667 1.00 94.19 127 PHE A O 1
ATOM 962 N N . ARG A 1 128 ? -12.062 -7.521 1.502 1.00 93.19 128 ARG A N 1
ATOM 963 C CA . ARG A 1 128 ? -12.460 -8.922 1.330 1.00 93.19 128 ARG A CA 1
ATOM 964 C C . ARG A 1 128 ? -13.624 -9.076 0.349 1.00 93.19 128 ARG A C 1
ATOM 966 O O . ARG A 1 128 ? -13.538 -9.880 -0.575 1.00 93.19 128 ARG A O 1
ATOM 973 N N . ASN A 1 129 ? -14.694 -8.305 0.533 1.00 92.31 129 ASN A N 1
ATOM 974 C CA . ASN A 1 129 ? -15.953 -8.519 -0.186 1.00 92.31 129 ASN A CA 1
ATOM 975 C C . ASN A 1 129 ? -16.029 -7.790 -1.534 1.00 92.31 129 ASN A C 1
ATOM 977 O O . ASN A 1 129 ? -16.732 -8.241 -2.443 1.00 92.31 129 ASN A O 1
ATOM 981 N N . HIS A 1 130 ? -15.313 -6.672 -1.683 1.00 91.12 130 HIS A N 1
ATOM 982 C CA . HIS A 1 130 ? -15.428 -5.821 -2.866 1.00 91.12 130 HIS A CA 1
ATOM 983 C C . HIS A 1 130 ? -14.161 -5.785 -3.712 1.00 91.12 130 HIS A C 1
ATOM 985 O O . HIS A 1 130 ? -14.272 -5.833 -4.932 1.00 91.12 130 HIS A O 1
ATOM 991 N N . MET A 1 131 ? -12.970 -5.724 -3.114 1.00 91.94 131 MET A N 1
ATOM 992 C CA . MET A 1 131 ? -11.729 -5.538 -3.879 1.00 91.94 131 MET A CA 1
ATOM 993 C C . MET A 1 131 ? -11.188 -6.869 -4.403 1.00 91.94 131 MET A C 1
ATOM 995 O O . MET A 1 131 ? -10.960 -7.006 -5.608 1.00 91.94 131 MET A O 1
ATOM 999 N N . LEU A 1 132 ? -11.092 -7.889 -3.544 1.00 92.56 132 LEU A N 1
ATOM 1000 C CA . LEU A 1 132 ? -10.601 -9.218 -3.938 1.00 92.56 132 LEU A CA 1
ATOM 1001 C C . LEU A 1 132 ? -11.448 -9.890 -5.024 1.00 92.56 132 LEU A C 1
ATOM 1003 O O . LEU A 1 132 ? -10.930 -10.713 -5.774 1.00 92.56 132 LEU A O 1
ATOM 1007 N N . ARG A 1 133 ? -12.720 -9.500 -5.176 1.00 90.88 133 ARG A N 1
ATOM 1008 C CA . ARG A 1 133 ? -13.587 -9.993 -6.254 1.00 90.88 133 ARG A CA 1
ATOM 1009 C C . ARG A 1 133 ? -13.065 -9.639 -7.653 1.00 90.88 133 ARG A C 1
ATOM 1011 O O . ARG A 1 133 ? -13.314 -10.389 -8.591 1.00 90.88 133 ARG A O 1
ATOM 1018 N N . TYR A 1 134 ? -12.354 -8.520 -7.796 1.00 90.06 134 TYR A N 1
ATOM 1019 C CA . TYR A 1 134 ? -11.806 -8.067 -9.080 1.00 90.06 134 TYR A CA 1
ATOM 1020 C C . TYR A 1 134 ? -10.353 -8.498 -9.296 1.00 90.06 134 TYR A C 1
ATOM 1022 O O . TYR A 1 134 ? -9.933 -8.679 -10.437 1.00 90.06 134 TYR A O 1
ATOM 1030 N N . PHE A 1 135 ? -9.587 -8.671 -8.217 1.00 92.12 135 PHE A N 1
ATOM 1031 C CA . PHE A 1 135 ? -8.205 -9.140 -8.275 1.00 92.12 135 PHE A CA 1
ATOM 1032 C C . PHE A 1 135 ? -7.924 -10.078 -7.088 1.00 92.12 135 PHE A C 1
ATOM 1034 O O . PHE A 1 135 ? -7.514 -9.621 -6.019 1.00 92.12 135 PHE A O 1
ATOM 1041 N N . PRO A 1 136 ? -8.181 -11.389 -7.241 1.00 91.44 136 PRO A N 1
ATOM 1042 C CA . PRO A 1 136 ? -7.970 -12.374 -6.186 1.00 91.44 136 PRO A CA 1
ATOM 1043 C C . PRO A 1 136 ? -6.518 -12.874 -6.194 1.00 91.44 136 PRO A C 1
ATOM 1045 O O . PRO A 1 136 ? -6.160 -13.778 -6.944 1.00 91.44 136 PRO A O 1
ATOM 1048 N N . PHE A 1 137 ? -5.670 -12.291 -5.349 1.00 94.06 137 PHE A N 1
ATOM 1049 C CA . PHE A 1 137 ? -4.266 -12.710 -5.165 1.00 94.06 137 PHE A CA 1
ATOM 1050 C C . PHE A 1 137 ? -3.974 -13.228 -3.749 1.00 94.06 137 PHE A C 1
ATOM 1052 O O . PHE A 1 137 ? -2.878 -13.714 -3.475 1.00 94.06 137 PHE A O 1
ATOM 1059 N N . ILE A 1 138 ? -4.948 -13.123 -2.843 1.00 93.06 138 ILE A N 1
ATOM 1060 C CA . ILE A 1 138 ? -4.879 -13.619 -1.471 1.00 93.06 138 ILE A CA 1
ATOM 1061 C C . ILE A 1 138 ? -6.246 -14.166 -1.061 1.00 93.06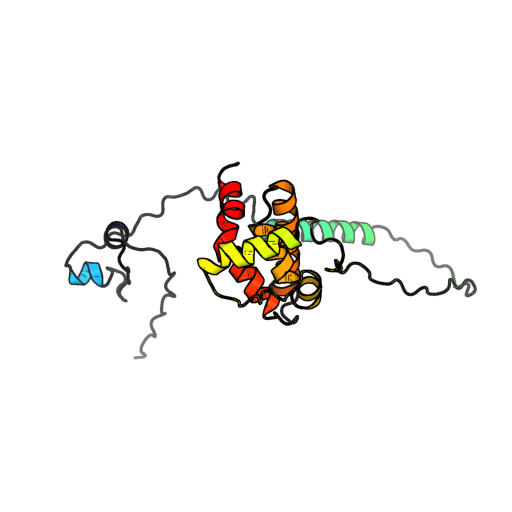 138 ILE A C 1
ATOM 1063 O O . ILE A 1 138 ? -7.281 -13.600 -1.409 1.00 93.06 138 ILE A O 1
ATOM 1067 N N . HIS A 1 139 ? -6.245 -15.263 -0.307 1.00 88.88 139 HIS A N 1
ATOM 1068 C CA . HIS A 1 139 ? -7.443 -15.791 0.332 1.00 88.88 139 HIS A CA 1
ATOM 1069 C C . HIS A 1 139 ? -7.529 -15.283 1.776 1.00 88.88 139 HIS A C 1
ATOM 1071 O O . HIS A 1 139 ? -6.729 -15.680 2.623 1.00 88.88 139 HIS A O 1
ATOM 1077 N N . LEU A 1 140 ? -8.504 -14.413 2.050 1.00 88.44 140 LEU A N 1
ATOM 1078 C CA . LEU A 1 140 ? -8.842 -13.948 3.396 1.00 88.44 140 LEU A CA 1
ATOM 1079 C C . LEU A 1 140 ? -10.138 -14.627 3.831 1.00 88.44 140 LEU A C 1
ATOM 1081 O O . LEU A 1 140 ? -11.226 -14.192 3.448 1.00 88.44 140 LEU A O 1
ATOM 1085 N N . ALA A 1 141 ? -10.019 -15.698 4.615 1.00 82.12 141 ALA A N 1
ATOM 1086 C CA . ALA A 1 141 ? -11.182 -16.445 5.079 1.00 82.12 141 ALA A CA 1
ATOM 1087 C C . ALA A 1 141 ? -12.108 -15.554 5.929 1.00 82.12 141 ALA A C 1
ATOM 1089 O O . ALA A 1 141 ? -11.655 -14.614 6.589 1.00 82.12 141 ALA A O 1
ATOM 1090 N N . ALA A 1 142 ? -13.412 -15.843 5.898 1.00 77.44 142 ALA A N 1
ATOM 1091 C CA . ALA A 1 142 ? -14.430 -15.051 6.595 1.00 77.44 142 ALA A CA 1
ATOM 1092 C C . ALA A 1 142 ? -14.282 -15.084 8.127 1.00 77.44 142 ALA A C 1
ATOM 1094 O O . ALA A 1 142 ? -14.753 -14.177 8.796 1.00 77.44 142 ALA A O 1
ATOM 1095 N N . ASN A 1 143 ? -13.601 -16.099 8.664 1.00 75.25 143 ASN A N 1
ATOM 1096 C CA . ASN A 1 143 ? -13.301 -16.255 10.088 1.00 75.25 143 ASN A CA 1
ATOM 1097 C C . ASN A 1 143 ? -11.987 -15.580 10.526 1.00 75.25 143 ASN A C 1
ATOM 1099 O O . ASN A 1 143 ? -11.569 -15.757 11.667 1.00 75.25 143 ASN A O 1
ATOM 1103 N N . GLN A 1 144 ? -11.279 -14.891 9.625 1.00 79.00 144 GLN A N 1
ATOM 1104 C CA . GLN A 1 144 ? -10.098 -14.121 10.007 1.00 79.00 144 GLN A CA 1
ATOM 1105 C C . GLN A 1 144 ? -10.523 -12.744 10.504 1.00 79.00 144 GLN A C 1
ATOM 1107 O O . GLN A 1 144 ? -10.838 -11.860 9.703 1.00 79.00 144 GLN A O 1
ATOM 1112 N N . ASP A 1 145 ? -10.510 -12.592 11.824 1.00 85.12 145 ASP A N 1
ATOM 1113 C CA . ASP A 1 145 ? -10.803 -11.332 12.499 1.00 85.12 145 ASP A CA 1
ATOM 1114 C C . ASP A 1 145 ? -9.624 -10.358 12.414 1.00 85.12 145 ASP A C 1
ATOM 1116 O O . ASP A 1 145 ? -8.466 -10.757 12.231 1.00 85.12 145 ASP A O 1
ATOM 1120 N N . LEU A 1 146 ? -9.921 -9.069 12.605 1.00 89.62 146 LEU A N 1
ATOM 1121 C CA . LEU A 1 146 ? -8.938 -7.986 12.620 1.00 89.62 146 LEU A CA 1
ATOM 1122 C C . LEU A 1 146 ? -7.720 -8.323 13.496 1.00 89.62 146 LEU A C 1
ATOM 1124 O O . LEU A 1 146 ? -6.589 -8.216 13.030 1.00 89.62 146 LEU A O 1
ATOM 1128 N N . ALA A 1 147 ? -7.944 -8.834 14.710 1.00 90.94 147 ALA A N 1
ATOM 1129 C CA . ALA A 1 147 ? -6.883 -9.181 15.659 1.00 90.94 147 ALA A CA 1
ATOM 1130 C C . ALA A 1 147 ? -5.902 -10.247 15.129 1.00 90.94 147 ALA A C 1
ATOM 1132 O O . ALA A 1 147 ? -4.701 -10.189 15.401 1.00 90.94 147 ALA A O 1
ATOM 1133 N N . TRP A 1 148 ? -6.389 -11.219 14.347 1.00 91.06 148 TRP A N 1
ATOM 1134 C CA . TRP A 1 148 ? -5.516 -12.204 13.705 1.00 91.06 148 TRP A CA 1
ATOM 1135 C C . TRP A 1 148 ? -4.628 -11.527 12.659 1.00 91.06 148 TRP A C 1
ATOM 1137 O O . TRP A 1 148 ? -3.425 -11.780 12.600 1.00 91.06 148 TRP A O 1
ATOM 1147 N N . MET A 1 149 ? -5.203 -10.621 11.866 1.00 91.88 149 MET A N 1
ATOM 1148 C CA . MET A 1 149 ? -4.464 -9.884 10.844 1.00 91.88 149 MET A CA 1
ATOM 1149 C C . MET A 1 149 ? -3.433 -8.920 11.431 1.00 91.88 149 MET A C 1
ATOM 1151 O O . MET A 1 149 ? -2.325 -8.843 10.906 1.00 91.88 149 MET A O 1
ATOM 1155 N N . GLU A 1 150 ? -3.757 -8.238 12.530 1.00 91.69 150 GLU A N 1
ATOM 1156 C CA . GLU A 1 150 ? -2.821 -7.366 13.250 1.00 91.69 150 GLU A CA 1
ATOM 1157 C C . GLU A 1 150 ? -1.576 -8.122 13.727 1.00 91.69 150 GLU A C 1
ATOM 1159 O O . GLU A 1 150 ? -0.479 -7.565 13.738 1.00 91.69 150 GLU A O 1
ATOM 1164 N N . LYS A 1 151 ? -1.732 -9.398 14.091 1.00 91.56 151 LYS A N 1
ATOM 1165 C CA . LYS A 1 151 ? -0.630 -10.238 14.562 1.00 91.56 151 LYS A CA 1
ATOM 1166 C C . LYS A 1 151 ? 0.153 -10.887 13.421 1.00 91.56 151 LYS A C 1
ATOM 1168 O O . LYS A 1 151 ? 1.379 -10.847 13.421 1.00 91.56 151 LYS A O 1
ATOM 1173 N N . GLU A 1 152 ? -0.544 -11.504 12.470 1.00 91.69 152 GLU A N 1
ATOM 1174 C CA . GLU A 1 152 ? 0.077 -12.370 11.459 1.00 91.69 152 GLU A CA 1
ATOM 1175 C C . GLU A 1 152 ? 0.498 -11.617 10.193 1.00 91.69 152 GLU A C 1
ATOM 1177 O O . GLU A 1 152 ? 1.454 -12.009 9.519 1.00 91.69 152 GLU A O 1
ATOM 1182 N N . ARG A 1 153 ? -0.233 -10.557 9.830 1.00 93.00 153 ARG A N 1
ATOM 1183 C CA . ARG A 1 153 ? -0.041 -9.809 8.578 1.00 93.00 153 ARG A CA 1
ATOM 1184 C C . ARG A 1 153 ? -0.210 -8.294 8.775 1.00 93.00 153 ARG A C 1
ATOM 1186 O O . ARG A 1 153 ? -1.050 -7.669 8.113 1.00 93.00 153 ARG A O 1
ATOM 1193 N N . PRO A 1 154 ? 0.559 -7.682 9.694 1.00 93.19 154 PRO A N 1
ATOM 1194 C CA . PRO A 1 154 ? 0.374 -6.282 10.054 1.00 93.19 154 PRO A CA 1
ATOM 1195 C C . PRO A 1 154 ? 0.661 -5.329 8.892 1.00 93.19 154 PRO A C 1
ATOM 1197 O O . PRO A 1 154 ? -0.006 -4.302 8.773 1.00 93.19 154 PRO A O 1
ATOM 1200 N N . PHE A 1 155 ? 1.625 -5.636 8.014 1.00 94.00 155 PHE A N 1
ATOM 1201 C CA . PHE A 1 155 ? 1.940 -4.753 6.892 1.00 94.00 155 PHE A CA 1
ATOM 1202 C C . PHE A 1 155 ? 0.828 -4.774 5.841 1.00 94.00 155 PHE A C 1
ATOM 1204 O O . PHE A 1 155 ? 0.390 -3.712 5.393 1.00 94.00 155 PHE A O 1
ATOM 1211 N N . LEU A 1 156 ? 0.320 -5.960 5.492 1.00 95.25 156 LEU A N 1
ATOM 1212 C CA . LEU A 1 156 ? -0.831 -6.086 4.604 1.00 95.25 156 LEU A CA 1
ATOM 1213 C C . LEU A 1 156 ? -2.048 -5.335 5.154 1.00 95.25 156 LEU A C 1
ATOM 1215 O O . LEU A 1 156 ? -2.710 -4.638 4.387 1.00 95.25 156 LEU A O 1
ATOM 1219 N N . LEU A 1 157 ? -2.322 -5.427 6.459 1.00 95.12 157 LEU A N 1
ATOM 1220 C CA . LEU A 1 157 ? -3.432 -4.701 7.078 1.00 95.12 157 LEU A CA 1
ATOM 1221 C C . LEU A 1 157 ? -3.287 -3.180 6.906 1.00 95.12 157 LEU A C 1
ATOM 1223 O O . LEU A 1 157 ? -4.240 -2.524 6.491 1.00 95.12 157 LEU A O 1
ATOM 1227 N N . VAL A 1 158 ? -2.090 -2.616 7.124 1.00 94.62 158 VAL A N 1
ATOM 1228 C CA . VAL A 1 158 ? -1.835 -1.184 6.864 1.00 94.62 158 VAL A CA 1
ATOM 1229 C C . VAL A 1 158 ? -2.095 -0.836 5.394 1.00 94.62 158 VAL A C 1
ATOM 1231 O O . VAL A 1 158 ? -2.726 0.184 5.109 1.00 94.62 158 VAL A O 1
ATOM 1234 N N . CYS A 1 159 ? -1.643 -1.673 4.456 1.00 95.19 159 CYS A N 1
ATOM 1235 C CA . CYS A 1 159 ? -1.885 -1.469 3.027 1.00 95.19 159 CYS A CA 1
ATOM 1236 C C . CYS A 1 159 ? -3.376 -1.515 2.673 1.00 95.19 159 CYS A C 1
ATOM 1238 O O . CYS A 1 159 ? -3.832 -0.668 1.905 1.00 95.19 159 CYS A O 1
ATOM 1240 N N . ILE A 1 160 ? -4.134 -2.445 3.258 1.00 94.94 160 ILE A N 1
ATOM 1241 C CA . ILE A 1 160 ? -5.588 -2.550 3.096 1.00 94.94 160 ILE A CA 1
ATOM 1242 C C . ILE A 1 160 ? -6.270 -1.274 3.594 1.00 94.94 160 ILE A C 1
ATOM 1244 O O . ILE A 1 160 ? -7.001 -0.635 2.836 1.00 94.94 160 ILE A O 1
ATOM 1248 N N . CYS A 1 161 ? -5.970 -0.834 4.817 1.00 94.62 161 CYS A N 1
ATOM 1249 C CA . CYS A 1 161 ? -6.533 0.403 5.356 1.00 94.62 161 CYS A CA 1
ATOM 1250 C C . CYS A 1 161 ? -6.182 1.617 4.481 1.00 94.62 161 CYS A C 1
ATOM 1252 O O . CYS A 1 161 ? -7.031 2.471 4.236 1.00 94.62 161 CYS A O 1
ATOM 1254 N N . ALA A 1 162 ? -4.955 1.687 3.952 1.00 94.06 162 ALA A N 1
ATOM 1255 C CA . ALA A 1 162 ? -4.513 2.797 3.110 1.00 94.06 162 ALA A CA 1
ATOM 1256 C C . ALA A 1 162 ? -5.294 2.904 1.790 1.00 94.06 162 ALA A C 1
ATOM 1258 O O . ALA A 1 162 ? -5.590 4.015 1.335 1.00 94.06 162 ALA A O 1
ATOM 1259 N N . VAL A 1 163 ? -5.606 1.771 1.151 1.00 93.75 163 VAL A N 1
ATOM 1260 C CA . VAL A 1 163 ? -6.340 1.773 -0.123 1.00 93.75 163 VAL A CA 1
ATOM 1261 C C . VAL A 1 163 ? -7.840 1.964 0.089 1.00 93.75 163 VAL A C 1
ATOM 1263 O O . VAL A 1 163 ? -8.460 2.686 -0.693 1.00 93.75 163 VAL A O 1
ATOM 1266 N N . VAL A 1 164 ? -8.403 1.414 1.171 1.00 93.94 164 VAL A N 1
ATOM 1267 C CA . VAL A 1 164 ? -9.848 1.458 1.440 1.00 93.94 164 VAL A CA 1
ATOM 1268 C C . VAL A 1 164 ? -10.307 2.768 2.080 1.00 93.94 164 VAL A C 1
ATOM 1270 O O . VAL A 1 164 ? -11.348 3.292 1.681 1.00 93.94 164 VAL A O 1
ATOM 1273 N N . THR A 1 165 ? -9.562 3.315 3.051 1.00 91.19 165 THR A N 1
ATOM 1274 C CA . THR A 1 165 ? -10.044 4.431 3.887 1.00 91.19 165 THR A CA 1
ATOM 1275 C C . THR A 1 165 ? -10.556 5.602 3.048 1.00 91.19 165 THR A C 1
ATOM 1277 O O . THR A 1 165 ? -9.946 6.004 2.061 1.00 91.19 165 THR A O 1
ATOM 1280 N N . ARG A 1 166 ? -11.686 6.210 3.405 1.00 87.81 166 ARG A N 1
ATOM 1281 C CA . ARG A 1 166 ? -12.242 7.324 2.611 1.00 87.81 166 ARG A CA 1
ATOM 1282 C C . ARG A 1 166 ? -11.561 8.659 2.911 1.00 87.81 166 ARG A C 1
ATOM 1284 O O . ARG A 1 166 ? -11.543 9.545 2.060 1.00 87.81 166 ARG A O 1
ATOM 1291 N N . SER A 1 167 ? -10.947 8.781 4.086 1.00 87.88 167 SER A N 1
ATOM 1292 C CA . SER A 1 167 ? -10.248 9.988 4.523 1.00 87.88 167 SER A CA 1
ATOM 1293 C C . SER A 1 167 ? -8.934 10.176 3.765 1.00 87.88 167 SER A C 1
ATOM 1295 O O . SER A 1 167 ? -8.051 9.315 3.770 1.00 87.88 167 SER A O 1
ATOM 1297 N N . THR A 1 168 ? -8.771 11.333 3.123 1.00 87.88 168 THR A N 1
ATOM 1298 C CA . THR A 1 168 ? -7.518 11.707 2.452 1.00 87.88 168 THR A CA 1
ATOM 1299 C C . THR A 1 168 ? -6.382 11.902 3.454 1.00 87.88 168 THR A C 1
ATOM 1301 O O . THR A 1 168 ? -5.255 11.493 3.174 1.00 87.88 168 THR A O 1
ATOM 1304 N N . ALA A 1 169 ? -6.682 12.455 4.634 1.00 88.19 169 ALA A N 1
ATOM 1305 C CA . ALA A 1 169 ? -5.724 12.633 5.719 1.00 88.19 169 ALA A CA 1
ATOM 1306 C C . ALA A 1 169 ? -5.225 11.280 6.253 1.00 88.19 169 ALA A C 1
ATOM 1308 O O . ALA A 1 169 ? -4.018 11.035 6.262 1.00 88.19 169 ALA A O 1
ATOM 1309 N N . SER A 1 170 ? -6.141 10.366 6.601 1.00 89.31 170 SER A N 1
ATOM 1310 C CA . SER A 1 170 ? -5.791 9.029 7.109 1.00 89.31 170 SER A CA 1
ATOM 1311 C C . SER A 1 170 ? -5.015 8.225 6.069 1.00 89.31 170 SER A C 1
ATOM 1313 O O . SER A 1 170 ? -3.965 7.658 6.372 1.00 89.31 170 SER A O 1
ATOM 1315 N N . ARG A 1 171 ? -5.462 8.255 4.806 1.00 90.56 171 ARG A N 1
ATOM 1316 C CA . ARG A 1 171 ? -4.739 7.646 3.683 1.00 90.56 171 ARG A CA 1
ATOM 1317 C C . ARG A 1 171 ? -3.313 8.177 3.574 1.00 90.56 171 ARG A C 1
ATOM 1319 O O . ARG A 1 171 ? -2.390 7.392 3.373 1.00 90.56 171 ARG A O 1
ATOM 1326 N N . HIS A 1 172 ? -3.112 9.491 3.686 1.00 89.56 172 HIS A N 1
ATOM 1327 C CA . HIS A 1 172 ? -1.779 10.072 3.552 1.00 89.56 172 HIS A CA 1
ATOM 1328 C C . HIS A 1 172 ? -0.822 9.571 4.640 1.00 89.56 172 HIS A C 1
ATOM 1330 O O . HIS A 1 172 ? 0.290 9.156 4.313 1.00 89.56 172 HIS A O 1
ATOM 1336 N N . LEU A 1 173 ? -1.276 9.538 5.896 1.00 91.25 173 LEU A N 1
ATOM 1337 C CA . LEU A 1 173 ? -0.493 9.032 7.027 1.00 91.25 173 LEU A CA 1
ATOM 1338 C C . LEU A 1 173 ? -0.123 7.553 6.855 1.00 91.25 173 LEU A C 1
ATOM 1340 O O . LEU A 1 173 ? 1.039 7.181 7.020 1.00 91.25 173 LEU A O 1
ATOM 1344 N N . LEU A 1 174 ? -1.083 6.719 6.447 1.00 92.62 174 LEU A N 1
ATOM 1345 C CA . LEU A 1 174 ? -0.845 5.293 6.210 1.00 92.62 174 LEU A CA 1
ATOM 1346 C C . LEU A 1 174 ? 0.153 5.064 5.067 1.00 92.62 174 LEU A C 1
ATOM 1348 O O . LEU A 1 174 ? 1.024 4.205 5.167 1.00 92.62 174 LEU A O 1
ATOM 1352 N N . ILE A 1 175 ? 0.095 5.869 4.004 1.00 91.62 175 ILE A N 1
ATOM 1353 C CA . ILE A 1 175 ? 1.047 5.773 2.889 1.00 91.62 175 ILE A CA 1
ATOM 1354 C C . ILE A 1 175 ? 2.457 6.191 3.304 1.00 91.62 175 ILE A C 1
ATOM 1356 O O . ILE A 1 175 ? 3.416 5.567 2.853 1.00 91.62 175 ILE A O 1
ATOM 1360 N N . MET A 1 176 ? 2.606 7.224 4.138 1.00 90.31 176 MET A N 1
ATOM 1361 C CA . MET A 1 176 ? 3.919 7.581 4.694 1.00 90.31 176 MET A CA 1
ATOM 1362 C C . MET A 1 176 ? 4.487 6.416 5.501 1.00 90.31 176 MET A C 1
ATOM 1364 O O . MET A 1 176 ? 5.591 5.963 5.217 1.00 90.31 176 MET A O 1
ATOM 1368 N N . ARG A 1 177 ? 3.672 5.822 6.376 1.00 91.81 177 ARG A N 1
ATOM 1369 C CA . ARG A 1 177 ? 4.057 4.643 7.159 1.00 91.81 177 ARG A CA 1
ATOM 1370 C C . ARG A 1 177 ? 4.489 3.456 6.287 1.00 91.81 177 ARG A C 1
ATOM 1372 O O . ARG A 1 177 ? 5.487 2.800 6.589 1.00 91.81 177 ARG A O 1
ATOM 1379 N N . ILE A 1 178 ? 3.776 3.190 5.190 1.00 92.31 178 ILE A N 1
ATOM 1380 C CA . ILE A 1 178 ? 4.145 2.145 4.219 1.00 92.31 178 ILE A CA 1
ATOM 1381 C C . ILE A 1 178 ? 5.500 2.462 3.579 1.00 92.31 178 ILE A C 1
ATOM 1383 O O . ILE A 1 178 ? 6.365 1.590 3.514 1.00 92.31 178 ILE A O 1
ATOM 1387 N N . LYS A 1 179 ? 5.703 3.703 3.120 1.00 90.38 179 LYS A N 1
ATOM 1388 C CA . LYS A 1 179 ? 6.956 4.125 2.479 1.00 90.38 179 LYS A CA 1
ATOM 1389 C C . LYS A 1 179 ? 8.147 4.033 3.419 1.00 90.38 179 LYS A C 1
ATOM 1391 O O . LYS A 1 179 ? 9.185 3.534 2.993 1.00 90.38 179 LYS A O 1
ATOM 1396 N N . ASP A 1 180 ? 7.996 4.461 4.665 1.00 89.56 180 ASP A N 1
ATOM 1397 C CA . ASP A 1 180 ? 9.064 4.386 5.663 1.00 89.56 180 ASP A CA 1
ATOM 1398 C C . ASP A 1 180 ? 9.445 2.928 5.930 1.00 89.56 180 ASP A C 1
ATOM 1400 O O . ASP A 1 180 ? 10.622 2.574 5.867 1.00 89.56 180 ASP A O 1
ATOM 1404 N N . THR A 1 181 ? 8.444 2.056 6.098 1.00 88.50 181 THR A N 1
ATOM 1405 C CA . THR A 1 181 ? 8.657 0.613 6.292 1.00 88.50 181 THR A CA 1
ATOM 1406 C C . THR A 1 181 ? 9.402 -0.006 5.108 1.00 88.50 181 THR A C 1
ATOM 1408 O O . THR A 1 181 ? 10.384 -0.720 5.292 1.00 88.50 181 THR A O 1
ATOM 1411 N N . LEU A 1 182 ? 8.972 0.285 3.877 1.00 88.69 182 LEU A N 1
ATOM 1412 C CA . LEU A 1 182 ? 9.615 -0.250 2.677 1.00 88.69 182 LEU A CA 1
ATOM 1413 C C . LEU A 1 182 ? 11.017 0.323 2.465 1.00 88.69 182 LEU A C 1
ATOM 1415 O O . LEU A 1 182 ? 11.907 -0.410 2.054 1.00 88.69 182 LEU A O 1
ATOM 1419 N N . THR A 1 183 ? 11.239 1.604 2.754 1.00 87.81 183 THR A N 1
ATOM 1420 C CA . THR A 1 183 ? 12.559 2.235 2.605 1.00 87.81 183 THR A CA 1
ATOM 1421 C C . THR A 1 183 ? 13.549 1.629 3.590 1.00 87.81 183 THR A C 1
ATOM 1423 O O . THR A 1 183 ? 14.645 1.229 3.199 1.00 87.81 183 THR A O 1
ATOM 1426 N N . TYR A 1 184 ? 13.140 1.486 4.852 1.00 85.38 184 TYR A N 1
ATOM 1427 C CA . TYR A 1 184 ? 13.955 0.855 5.881 1.00 85.38 184 TYR A CA 1
ATOM 1428 C C . TYR A 1 184 ? 14.339 -0.581 5.498 1.00 85.38 184 TYR A C 1
ATOM 1430 O O . TYR A 1 184 ? 15.522 -0.920 5.518 1.00 85.38 184 TYR A O 1
ATOM 1438 N N . LYS A 1 185 ? 13.361 -1.391 5.069 1.00 81.50 185 LYS A N 1
ATOM 1439 C CA . LYS A 1 185 ? 13.565 -2.821 4.790 1.00 81.50 185 LYS A CA 1
ATOM 1440 C C . LYS A 1 185 ? 14.201 -3.134 3.440 1.00 81.50 185 LYS A C 1
ATOM 1442 O O . LYS A 1 185 ? 15.002 -4.049 3.340 1.00 81.50 185 LYS A O 1
ATOM 1447 N N . LEU A 1 186 ? 13.829 -2.418 2.382 1.00 78.06 186 LEU A N 1
ATOM 1448 C CA . LEU A 1 186 ? 14.269 -2.746 1.020 1.00 78.06 186 LEU A CA 1
ATOM 1449 C C . LEU A 1 186 ? 15.518 -1.980 0.595 1.00 78.06 186 LEU A C 1
ATOM 1451 O O . LEU A 1 186 ? 16.297 -2.497 -0.201 1.00 78.06 186 LEU A O 1
ATOM 1455 N N . VAL A 1 187 ? 15.690 -0.745 1.075 1.00 75.06 187 VAL A N 1
ATOM 1456 C CA . VAL A 1 187 ? 16.768 0.145 0.616 1.00 75.06 187 VAL A CA 1
ATOM 1457 C C . VAL A 1 187 ? 17.904 0.192 1.626 1.00 75.06 187 VAL A C 1
ATOM 1459 O O . VAL A 1 187 ? 19.065 0.132 1.233 1.00 75.06 187 VAL A O 1
ATOM 1462 N N . LEU A 1 188 ? 17.573 0.305 2.914 1.00 79.00 188 LEU A N 1
ATOM 1463 C CA . LEU A 1 188 ? 18.571 0.534 3.956 1.00 79.00 188 LEU A CA 1
ATOM 1464 C C . LEU A 1 188 ? 19.101 -0.770 4.576 1.00 79.00 188 LEU A C 1
ATOM 1466 O O . LEU A 1 188 ? 20.295 -0.870 4.832 1.00 79.00 188 LEU A O 1
ATOM 1470 N N . HIS A 1 189 ? 18.242 -1.775 4.772 1.00 69.50 189 HIS A N 1
ATOM 1471 C CA . HIS A 1 189 ? 18.597 -3.061 5.386 1.00 69.50 189 HIS A CA 1
ATOM 1472 C C . HIS A 1 189 ? 18.203 -4.247 4.498 1.00 69.50 189 HIS A C 1
ATOM 1474 O O . HIS A 1 189 ? 17.354 -5.053 4.864 1.00 69.50 189 HIS A O 1
ATOM 1480 N N . SER A 1 190 ? 18.865 -4.412 3.350 1.00 63.41 190 SER A N 1
ATOM 1481 C CA . SER A 1 190 ? 18.590 -5.505 2.394 1.00 63.41 190 SER A CA 1
ATOM 1482 C C . SER A 1 190 ? 18.758 -6.931 2.954 1.00 63.41 190 SER A C 1
ATOM 1484 O O . SER A 1 190 ? 18.370 -7.896 2.299 1.00 63.41 190 SER A O 1
ATOM 1486 N N . HIS A 1 191 ? 19.332 -7.071 4.153 1.00 60.00 191 HIS A N 1
ATOM 1487 C CA . HIS A 1 191 ? 19.502 -8.335 4.872 1.00 60.00 191 HIS A CA 1
ATOM 1488 C C . HIS A 1 191 ? 18.297 -8.712 5.759 1.00 60.00 191 HIS A C 1
ATOM 1490 O O . HIS A 1 191 ? 18.228 -9.847 6.236 1.00 60.00 191 HIS A O 1
ATOM 1496 N N . GLU A 1 192 ? 17.350 -7.793 5.992 1.00 69.94 192 GLU A N 1
ATOM 1497 C CA . GLU A 1 192 ? 16.085 -8.109 6.657 1.00 69.94 192 GLU A CA 1
ATOM 1498 C C . GLU A 1 192 ? 15.169 -8.866 5.687 1.00 69.94 192 GLU A C 1
ATOM 1500 O O . GLU A 1 192 ? 14.961 -8.463 4.541 1.00 69.94 192 GLU A O 1
ATOM 1505 N N . THR A 1 193 ? 14.628 -10.003 6.129 1.00 77.56 193 THR A N 1
ATOM 1506 C CA . THR A 1 193 ? 13.880 -10.892 5.237 1.00 77.56 193 THR A CA 1
ATOM 1507 C C . THR A 1 193 ? 12.567 -10.246 4.795 1.00 77.56 193 THR A C 1
ATOM 1509 O O . THR A 1 193 ? 11.646 -10.003 5.578 1.00 77.56 193 THR A O 1
ATOM 1512 N N . VAL A 1 194 ? 12.464 -9.971 3.493 1.00 86.44 194 VAL A N 1
ATOM 1513 C CA . VAL A 1 194 ? 11.208 -9.572 2.856 1.00 86.44 194 VAL A CA 1
ATOM 1514 C C . VAL A 1 194 ? 10.250 -10.755 2.928 1.00 86.44 194 VAL A C 1
ATOM 1516 O O . VAL A 1 194 ? 10.438 -11.773 2.265 1.00 86.44 194 VAL A O 1
ATOM 1519 N N . THR A 1 195 ? 9.223 -10.635 3.763 1.00 90.31 195 THR A N 1
ATOM 1520 C CA . THR A 1 195 ? 8.232 -11.700 3.950 1.00 90.31 195 THR A CA 1
ATOM 1521 C C . THR A 1 195 ? 7.104 -11.613 2.921 1.00 90.31 195 THR A C 1
ATOM 1523 O O . THR A 1 195 ? 6.883 -10.579 2.286 1.00 90.31 195 THR A O 1
ATOM 1526 N N . ILE A 1 196 ? 6.318 -12.688 2.817 1.00 92.56 196 ILE A N 1
ATOM 1527 C CA . ILE A 1 196 ? 5.090 -12.721 2.010 1.00 92.56 196 ILE A CA 1
ATOM 1528 C C . ILE A 1 196 ? 4.109 -11.599 2.394 1.00 92.56 196 ILE A C 1
ATOM 1530 O O . ILE A 1 196 ? 3.426 -11.080 1.520 1.00 92.56 196 ILE A O 1
ATOM 1534 N N . ASP A 1 197 ? 4.067 -11.174 3.661 1.00 93.25 197 ASP A N 1
ATOM 1535 C CA . ASP A 1 197 ? 3.224 -10.052 4.105 1.00 93.25 197 ASP A CA 1
ATOM 1536 C C . ASP A 1 197 ? 3.545 -8.750 3.344 1.00 93.25 197 ASP A C 1
ATOM 1538 O O . ASP A 1 197 ? 2.652 -8.080 2.825 1.00 93.25 197 ASP A O 1
ATOM 1542 N N . HIS A 1 198 ? 4.837 -8.453 3.161 1.00 93.31 198 HIS A N 1
ATOM 1543 C CA . HIS A 1 198 ? 5.291 -7.286 2.401 1.00 93.31 198 HIS A CA 1
ATOM 1544 C C . HIS A 1 198 ? 4.902 -7.386 0.928 1.00 93.31 198 HIS A C 1
ATOM 1546 O O . HIS A 1 198 ? 4.405 -6.419 0.351 1.00 93.31 198 HIS A O 1
ATOM 1552 N N . LEU A 1 199 ? 5.082 -8.566 0.325 1.00 93.75 199 LEU A N 1
ATOM 1553 C CA . LEU A 1 199 ? 4.695 -8.808 -1.063 1.00 93.75 199 LEU A CA 1
ATOM 1554 C C . LEU A 1 199 ? 3.190 -8.581 -1.268 1.00 93.75 199 LEU A C 1
ATOM 1556 O O . LEU A 1 199 ? 2.797 -7.867 -2.189 1.00 93.75 199 LEU A O 1
ATOM 1560 N N . LEU A 1 200 ? 2.351 -9.147 -0.398 1.00 95.19 200 LEU A N 1
ATOM 1561 C CA . LEU A 1 200 ? 0.896 -9.014 -0.481 1.00 95.19 200 LEU A CA 1
ATOM 1562 C C . LEU A 1 200 ? 0.444 -7.564 -0.244 1.00 95.19 200 LEU A C 1
ATOM 1564 O O . LEU A 1 200 ? -0.440 -7.075 -0.951 1.00 95.19 200 LEU A O 1
ATOM 1568 N N . GLY A 1 201 ? 1.077 -6.845 0.687 1.00 94.62 201 GLY A N 1
ATOM 1569 C CA . GLY A 1 201 ? 0.817 -5.420 0.902 1.00 94.62 201 GLY A CA 1
ATOM 1570 C C . GLY A 1 201 ? 1.203 -4.556 -0.306 1.00 94.62 201 GLY A C 1
ATOM 1571 O O . GLY A 1 201 ? 0.423 -3.706 -0.737 1.00 94.62 201 GLY A O 1
ATOM 1572 N N . ILE A 1 202 ? 2.358 -4.822 -0.929 1.00 93.12 202 ILE A N 1
ATOM 1573 C CA . ILE A 1 202 ? 2.785 -4.130 -2.157 1.00 93.12 202 ILE A CA 1
ATOM 1574 C C . ILE A 1 202 ? 1.809 -4.416 -3.302 1.00 93.12 202 ILE A C 1
ATOM 1576 O O . ILE A 1 202 ? 1.385 -3.480 -3.977 1.00 93.12 202 ILE A O 1
ATOM 1580 N N . LEU A 1 203 ? 1.407 -5.674 -3.505 1.00 94.62 203 LEU A N 1
ATOM 1581 C CA . LEU A 1 203 ? 0.421 -6.041 -4.528 1.00 94.62 203 LEU A CA 1
ATOM 1582 C C . LEU A 1 203 ? -0.916 -5.325 -4.313 1.00 94.62 203 LEU A C 1
ATOM 1584 O O . LEU A 1 203 ? -1.481 -4.792 -5.267 1.00 94.62 203 LEU A O 1
ATOM 1588 N N . THR A 1 204 ? -1.374 -5.233 -3.062 1.00 94.88 204 THR A N 1
ATOM 1589 C CA . THR A 1 204 ? -2.568 -4.456 -2.690 1.00 94.88 204 THR A CA 1
ATOM 1590 C C . THR A 1 204 ? -2.434 -2.997 -3.126 1.00 94.88 204 THR A C 1
ATOM 1592 O O . THR A 1 204 ? -3.328 -2.434 -3.760 1.00 94.88 204 THR A O 1
ATOM 1595 N N . PHE A 1 205 ? -1.292 -2.374 -2.832 1.00 90.56 205 PHE A N 1
ATOM 1596 C CA . PHE A 1 205 ? -1.059 -0.977 -3.178 1.00 90.56 205 PHE A CA 1
ATOM 1597 C C . PHE A 1 205 ? -0.920 -0.752 -4.689 1.00 90.56 205 PHE A C 1
ATOM 1599 O O . PHE A 1 205 ? -1.380 0.264 -5.203 1.00 90.56 205 PHE A O 1
ATOM 1606 N N . LEU A 1 206 ? -0.325 -1.695 -5.419 1.00 90.00 206 LEU A N 1
ATOM 1607 C CA . LEU A 1 206 ? -0.213 -1.617 -6.875 1.00 90.00 206 LEU A CA 1
ATOM 1608 C C . LEU A 1 206 ? -1.567 -1.767 -7.568 1.00 90.00 206 LEU A C 1
ATOM 1610 O O . LEU A 1 206 ? -1.802 -1.092 -8.560 1.00 90.00 206 LEU A O 1
ATOM 1614 N N . ALA A 1 207 ? -2.458 -2.612 -7.054 1.00 91.31 207 ALA A N 1
ATOM 1615 C CA . ALA A 1 207 ? -3.759 -2.839 -7.673 1.00 91.31 207 ALA A CA 1
ATOM 1616 C C . ALA A 1 207 ? -4.743 -1.670 -7.459 1.00 91.31 207 ALA A C 1
ATOM 1618 O O . ALA A 1 207 ? -5.510 -1.353 -8.367 1.00 91.31 207 ALA A O 1
ATOM 1619 N N . TRP A 1 208 ? -4.707 -0.992 -6.300 1.00 90.94 208 TRP A N 1
ATOM 1620 C CA . TRP A 1 208 ? -5.718 0.028 -5.951 1.00 90.94 208 TRP A CA 1
ATOM 1621 C C . TRP A 1 208 ? -5.183 1.339 -5.360 1.00 90.94 208 TRP A C 1
ATOM 1623 O O . TRP A 1 208 ? -5.953 2.256 -5.089 1.00 90.94 208 TRP A O 1
ATOM 1633 N N . GLY A 1 209 ? -3.870 1.500 -5.196 1.00 80.62 209 GLY A N 1
ATOM 1634 C CA . GLY A 1 209 ? -3.258 2.736 -4.688 1.00 80.62 209 GLY A CA 1
ATOM 1635 C C . GLY A 1 209 ? -3.164 3.873 -5.715 1.00 80.62 209 GLY A C 1
ATOM 1636 O O . GLY A 1 209 ? -2.637 4.944 -5.399 1.00 80.62 209 GLY A O 1
ATOM 1637 N N . HIS A 1 210 ? -3.654 3.669 -6.943 1.00 70.69 210 HIS A N 1
ATOM 1638 C CA . HIS A 1 210 ? -3.485 4.599 -8.062 1.00 70.69 210 HIS A CA 1
ATOM 1639 C C . HIS A 1 210 ? -4.041 6.007 -7.796 1.00 70.69 210 HIS A C 1
ATOM 1641 O O . HIS A 1 210 ? -3.379 6.976 -8.166 1.00 70.69 210 HIS A O 1
ATOM 1647 N N . ASP A 1 211 ? -5.160 6.163 -7.081 1.00 61.22 211 ASP A N 1
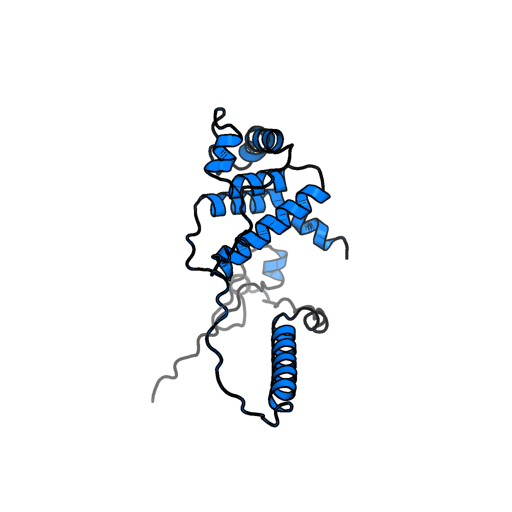ATOM 1648 C CA . ASP A 1 211 ? -5.682 7.497 -6.735 1.00 61.22 211 ASP A CA 1
ATOM 1649 C C . ASP A 1 211 ? -4.733 8.284 -5.821 1.00 61.22 211 ASP A C 1
ATOM 1651 O O . ASP A 1 211 ? -4.593 9.502 -5.946 1.00 6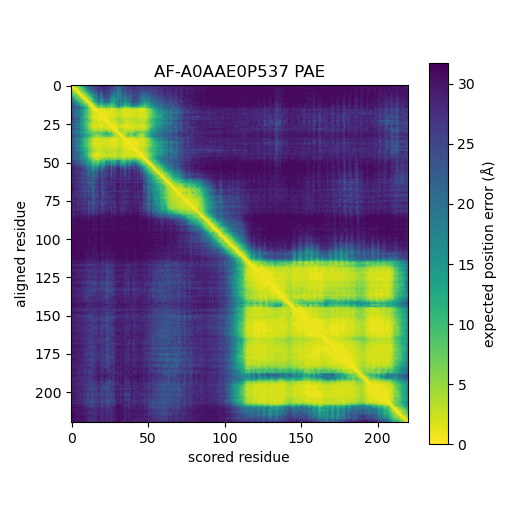1.22 211 ASP A O 1
ATOM 1655 N N . ALA A 1 212 ? -4.004 7.607 -4.933 1.00 53.03 212 ALA A N 1
ATOM 1656 C CA . ALA A 1 212 ? -3.052 8.260 -4.041 1.00 53.03 212 ALA A CA 1
ATOM 1657 C C . ALA A 1 212 ? -1.768 8.709 -4.759 1.00 53.03 212 ALA A C 1
ATOM 1659 O O . ALA A 1 212 ? -1.148 9.703 -4.370 1.00 53.03 212 ALA A O 1
ATOM 1660 N N . LEU A 1 213 ? -1.369 7.981 -5.807 1.00 49.34 213 LEU A N 1
ATOM 1661 C CA . LEU A 1 213 ? -0.182 8.276 -6.609 1.00 49.34 213 LEU A CA 1
ATOM 1662 C C . LEU A 1 213 ? -0.473 9.328 -7.695 1.00 49.34 213 LEU A C 1
ATOM 1664 O O . LEU A 1 213 ? 0.348 10.211 -7.935 1.00 49.34 213 LEU A O 1
ATOM 1668 N N . ILE A 1 214 ? -1.651 9.262 -8.326 1.00 50.06 214 ILE A N 1
ATOM 1669 C CA . ILE A 1 214 ? -2.041 10.130 -9.448 1.00 50.06 214 ILE A CA 1
ATOM 1670 C C . ILE A 1 214 ? -2.503 11.512 -8.964 1.00 50.06 214 ILE A C 1
ATOM 1672 O O . ILE A 1 214 ? -2.167 12.511 -9.598 1.00 50.06 214 ILE A O 1
ATOM 1676 N N . ASN A 1 215 ? -3.193 11.624 -7.822 1.00 47.50 215 ASN A N 1
ATOM 1677 C CA . ASN A 1 215 ? -3.630 12.933 -7.311 1.00 47.50 215 ASN A CA 1
ATOM 1678 C C . ASN A 1 215 ? -2.459 13.834 -6.871 1.00 47.50 215 ASN A C 1
ATOM 1680 O O . ASN A 1 215 ? -2.565 15.055 -6.949 1.00 47.50 215 ASN A O 1
ATOM 1684 N N . LYS A 1 216 ? -1.298 13.259 -6.518 1.00 51.03 216 LYS A N 1
ATOM 1685 C CA . LYS A 1 216 ? -0.051 14.016 -6.290 1.00 51.03 216 LYS A CA 1
ATOM 1686 C C . LYS A 1 216 ? 0.514 14.654 -7.570 1.00 51.03 216 LYS A C 1
ATOM 1688 O O . LYS A 1 216 ? 1.280 15.602 -7.464 1.00 51.03 216 LYS A O 1
ATOM 1693 N N . LEU A 1 217 ? 0.141 14.166 -8.757 1.00 47.84 217 LEU A N 1
ATOM 1694 C CA . LEU A 1 217 ? 0.603 14.702 -10.047 1.00 47.84 217 LEU A CA 1
ATOM 1695 C C . LEU A 1 217 ? -0.289 15.826 -10.597 1.00 47.84 217 LEU A C 1
ATOM 1697 O O . LEU A 1 217 ? 0.118 16.504 -11.534 1.00 47.84 217 LEU A O 1
ATOM 1701 N N . LYS A 1 218 ? -1.492 16.020 -10.041 1.00 44.19 218 LYS A N 1
ATOM 1702 C CA . LYS A 1 218 ? -2.454 17.044 -10.491 1.00 44.19 218 LYS A CA 1
ATOM 1703 C C . LYS A 1 218 ? -2.489 18.304 -9.615 1.00 44.19 218 LYS A C 1
ATOM 1705 O O . LYS A 1 218 ? -3.142 19.265 -9.996 1.00 44.19 218 LYS A O 1
ATOM 1710 N N . GLY A 1 219 ? -1.830 18.293 -8.456 1.00 44.84 219 GLY A N 1
ATOM 1711 C CA . GLY A 1 219 ? -1.848 19.392 -7.482 1.00 44.84 219 GLY A CA 1
ATOM 1712 C C . GLY A 1 219 ? -0.558 20.213 -7.415 1.00 44.84 219 GLY A C 1
ATOM 1713 O O . GLY A 1 219 ? -0.177 20.606 -6.316 1.00 44.84 219 GLY A O 1
ATOM 1714 N N . GLY A 1 220 ? 0.138 20.409 -8.539 1.00 37.09 220 GLY A N 1
ATOM 1715 C CA . GLY A 1 220 ? 1.366 21.208 -8.628 1.00 37.09 220 GLY A CA 1
ATOM 1716 C C . GLY A 1 220 ? 1.320 22.211 -9.765 1.00 37.09 220 GLY A C 1
ATOM 1717 O O . GLY A 1 220 ? 0.641 21.910 -10.773 1.00 37.09 220 GLY A O 1
#

Foldseek 3Di:
DDDDDDDDDPDDPDWAFPVCVVVVHDFAADPVRQATPVCVVVVHHRHTDPPPPPDPPPVVVVDVVVVVVVVVVVVVVVVVVVVVPDPDDDDDDDPDDDDDPDPPDPPPPPPLLPDDDPCLQVLVVCCQPPVCVVPPPDDDDPPCGPVNCCPPQSLLSLLSCLQRPPDPVSNVVSVVVNVVVCCCDVPVPVVPDDDVSNVNSVVSCVRRVCCVVVVVVVPD

Sequence (220 aa):
MEPTVGRTAIQVYGKACLDCSKSKTKCVSRENGQACVKCHRLKKACVPTEPVRRLATRHSLNNPFGRLDQLEGKLDGLISTLTASQPGTNHPLDPRLMPTRQPFSPSLAPSLSTGFPADADECLNTFRNHMLRYFPFIHLAANQDLAWMEKERPFLLVCICAVVTRSTASRHLLIMRIKDTLTYKLVLHSHETVTIDHLLGILTFLAWGHDALINKLKGG

Solvent-accessible surface area (backbone atoms only — not comparable to full-atom values): 14027 Å² total; per-residue (Å²): 141,82,85,80,80,76,83,79,77,82,75,80,84,88,77,46,28,51,67,30,52,76,66,73,45,90,60,46,76,40,96,82,69,73,37,27,57,64,31,56,76,68,76,44,89,53,50,70,58,76,77,75,83,74,61,85,76,67,61,74,84,72,4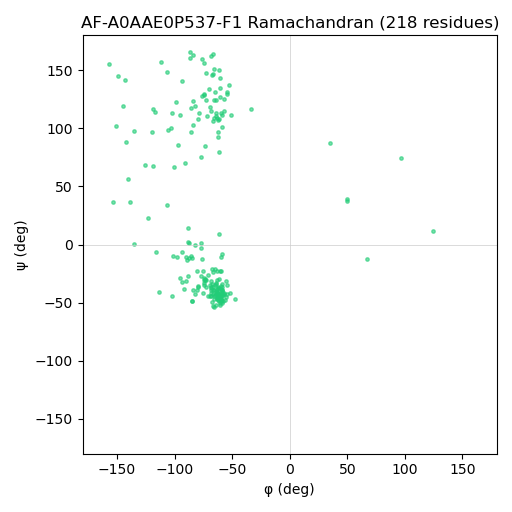3,71,66,61,54,48,57,56,48,52,58,53,50,55,53,52,52,53,56,58,69,70,65,71,87,84,81,90,80,85,90,78,95,82,80,88,74,83,83,69,81,79,72,84,83,77,64,84,64,90,81,75,75,79,62,94,59,41,58,61,20,50,53,46,41,58,71,59,49,35,74,80,60,72,86,72,89,75,60,93,86,65,48,61,73,55,37,59,71,77,29,46,58,27,49,48,33,43,32,32,52,56,47,86,47,68,68,60,22,51,56,40,49,51,55,50,50,51,53,49,43,48,40,65,70,73,33,70,84,53,81,85,47,71,42,54,54,53,16,50,51,50,37,71,75,56,32,55,67,72,60,52,55,68,72,72,75,118